Protein AF-0000000085144702 (afdb_homodimer)

Radius of gyration: 22.89 Å; Cα contacts (8 Å, |Δi|>4): 144; chains: 2; bounding box: 52×85×44 Å

Solvent-accessible surface area (backbone atoms only — not comparable to full-atom values): 11901 Å² total; per-residue (Å²): 133,78,75,70,73,76,58,76,83,62,77,83,61,51,66,96,42,72,69,40,47,51,49,20,51,51,24,46,50,51,32,50,52,44,32,55,75,69,72,48,73,52,77,82,41,73,90,42,43,63,60,41,56,70,75,33,40,67,38,48,50,44,30,59,64,37,30,41,69,70,55,52,55,47,52,50,52,48,49,36,54,50,48,51,51,52,52,51,53,50,52,53,50,50,54,49,50,53,51,52,51,60,70,72,104,132,78,76,71,74,76,59,77,83,62,78,82,59,52,66,94,42,71,69,41,46,52,48,21,54,50,24,47,52,52,31,50,51,44,33,54,75,70,72,49,73,51,79,84,40,71,88,43,45,63,60,40,55,71,73,33,42,68,37,48,49,44,29,59,64,36,31,39,67,73,54,52,54,47,52,50,51,49,49,34,52,50,49,52,50,52,54,51,52,51,52,52,52,53,54,50,50,52,53,53,51,60,70,73,103

Secondary structure (DSSP, 8-state):
------------PPP-SHHHHHHHHHHHHHHHHHHHHTT-S-TT-GGGHHHHHHHSHHHHHHHHHHS-HHHHHHHHHHHHHHHHHHHHHHHHHHHHHHHHHHHH-/------------PPP-SHHHHHHHHHHHHHHHHHHHHTT-S-TT-GGGHHHHHHHSHHHHHHHHHHS-HHHHHHHHHHHHHHHHHHHHHHHHHHHHHHHHHHHH-

Organism: Naumovozyma dairenensis (strain ATCC 10597 / BCRC 20456 / CBS 421 / NBRC 0211 / NRRL Y-12639) (NCBI:txid1071378)

Structure (mmCIF, N/CA/C/O backbone):
data_AF-0000000085144702-model_v1
#
loop_
_entity.id
_entity.type
_entity.pdbx_description
1 polymer 'Cytochrome c oxidase assembly factor 6'
#
loop_
_atom_site.group_PDB
_atom_site.id
_atom_site.type_symbol
_atom_site.label_atom_id
_atom_site.label_alt_id
_atom_site.label_comp_id
_atom_site.label_asym_id
_atom_site.label_entity_id
_atom_site.label_seq_id
_atom_site.pdbx_PDB_ins_code
_atom_site.Cartn_x
_atom_site.Cartn_y
_atom_site.Cartn_z
_atom_site.occupancy
_atom_site.B_iso_or_equiv
_atom_site.auth_seq_id
_atom_site.auth_comp_id
_atom_site.auth_asym_id
_atom_site.auth_atom_id
_atom_site.pdbx_PDB_model_num
ATOM 1 N N . MET A 1 1 ? -29.844 -39.594 -7.586 1 35.75 1 MET A N 1
ATOM 2 C CA . MET A 1 1 ? -29.547 -38.375 -8.336 1 35.75 1 MET A CA 1
ATOM 3 C C . MET A 1 1 ? -28.703 -37.406 -7.516 1 35.75 1 MET A C 1
ATOM 5 O O . MET A 1 1 ? -29.203 -36.75 -6.609 1 35.75 1 MET A O 1
ATOM 9 N N . THR A 1 2 ? -27.547 -37.781 -7.102 1 40.19 2 THR A N 1
ATOM 10 C CA . THR A 1 2 ? -26.562 -37.156 -6.23 1 40.19 2 THR A CA 1
ATOM 11 C C . THR A 1 2 ? -26.172 -35.781 -6.77 1 40.19 2 THR A C 1
ATOM 13 O O . THR A 1 2 ? -25.625 -35.656 -7.871 1 40.19 2 THR A O 1
ATOM 16 N N . TRP A 1 3 ? -27.141 -34.781 -6.586 1 39.41 3 TRP A N 1
ATOM 17 C CA . TRP A 1 3 ? -26.844 -33.375 -6.875 1 39.41 3 TRP A CA 1
ATOM 18 C C . TRP A 1 3 ? -25.375 -33.062 -6.625 1 39.41 3 TRP A C 1
ATOM 20 O O . TRP A 1 3 ? -24.922 -33.062 -5.48 1 39.41 3 TRP A O 1
ATOM 30 N N . ASN A 1 4 ? -24.516 -33.562 -7.414 1 38.91 4 ASN A N 1
ATOM 31 C CA . ASN A 1 4 ? -23.109 -33.188 -7.398 1 38.91 4 ASN A CA 1
ATOM 32 C C . ASN A 1 4 ? -22.953 -31.688 -7.145 1 38.91 4 ASN A C 1
ATOM 34 O O . ASN A 1 4 ? -23.531 -30.859 -7.859 1 38.91 4 ASN A O 1
ATOM 38 N N . ILE A 1 5 ? -23.078 -31.172 -5.949 1 37.94 5 ILE A N 1
ATOM 39 C CA . ILE A 1 5 ? -22.688 -29.875 -5.441 1 37.94 5 ILE A CA 1
ATOM 40 C C . ILE A 1 5 ? -21.531 -29.328 -6.27 1 37.94 5 ILE A C 1
ATOM 42 O O . ILE A 1 5 ? -20.438 -29.906 -6.289 1 37.94 5 ILE A O 1
ATOM 46 N N . ILE A 1 6 ? -21.75 -28.859 -7.434 1 39.31 6 ILE A N 1
ATOM 47 C CA . ILE A 1 6 ? -20.828 -28.078 -8.266 1 39.31 6 ILE A CA 1
ATOM 48 C C . ILE A 1 6 ? -19.938 -27.219 -7.375 1 39.31 6 ILE A C 1
ATOM 50 O O . ILE A 1 6 ? -20.406 -26.297 -6.715 1 39.31 6 ILE A O 1
ATOM 54 N N . GLY A 1 7 ? -19.281 -27.781 -6.562 1 33.84 7 GLY A N 1
ATOM 55 C CA . GLY A 1 7 ? -18.297 -27.094 -5.75 1 33.84 7 GLY A CA 1
ATOM 56 C C . GLY A 1 7 ? -17.609 -25.953 -6.484 1 33.84 7 GLY A C 1
ATOM 57 O O . GLY A 1 7 ? -17.484 -25.984 -7.711 1 33.84 7 GLY A O 1
ATOM 58 N N . LYS A 1 8 ? -17.859 -24.828 -6.062 1 42.09 8 LYS A N 1
ATOM 59 C CA . LYS A 1 8 ? -17.094 -23.688 -6.535 1 42.09 8 LYS A CA 1
ATOM 60 C C . LYS A 1 8 ? -15.719 -24.125 -7.047 1 42.09 8 LYS A C 1
ATOM 62 O O . LYS A 1 8 ? -14.945 -24.75 -6.316 1 42.09 8 LYS A O 1
ATOM 67 N N . LYS A 1 9 ? -15.609 -24.594 -8.312 1 41.91 9 LYS A N 1
ATOM 68 C CA . LYS A 1 9 ? -14.336 -24.922 -8.945 1 41.91 9 LYS A CA 1
ATOM 69 C C . LYS A 1 9 ? -13.242 -23.938 -8.5 1 41.91 9 LYS A C 1
ATOM 71 O O . LYS A 1 9 ? -13.234 -22.781 -8.922 1 41.91 9 LYS A O 1
ATOM 76 N N . GLU A 1 10 ? -12.875 -23.875 -7.238 1 54.03 10 GLU A N 1
ATOM 77 C CA . GLU A 1 10 ? -11.852 -23.047 -6.598 1 54.03 10 GLU A CA 1
ATOM 78 C C . GLU A 1 10 ? -10.5 -23.219 -7.281 1 54.03 10 GLU A C 1
ATOM 80 O O . GLU A 1 10 ? -10.07 -24.344 -7.551 1 54.03 10 GLU A O 1
ATOM 85 N N . LYS A 1 11 ? -10.18 -22.25 -8.188 1 67.69 11 LYS A N 1
ATOM 86 C CA . LYS A 1 11 ? -8.852 -22.344 -8.789 1 67.69 11 LYS A CA 1
ATOM 87 C C . LYS A 1 11 ? -7.855 -22.953 -7.816 1 67.69 11 LYS A C 1
ATOM 89 O O . LYS A 1 11 ? -7.863 -22.656 -6.625 1 67.69 11 LYS A O 1
ATOM 94 N N . LYS A 1 12 ? -7.414 -24.125 -8.32 1 81.94 12 LYS A N 1
ATOM 95 C CA . LYS A 1 12 ? -6.375 -24.719 -7.48 1 81.94 12 LYS A CA 1
ATOM 96 C C . LYS A 1 12 ? -5.23 -23.734 -7.258 1 81.94 12 LYS A C 1
ATOM 98 O O . LYS A 1 12 ? -4.59 -23.297 -8.219 1 81.94 12 LYS A O 1
ATOM 103 N N . GLU A 1 13 ? -5.02 -23.266 -6.105 1 86.38 13 GLU A N 1
ATOM 104 C CA . GLU A 1 13 ? -3.955 -22.328 -5.762 1 86.38 13 GLU A CA 1
ATOM 105 C C . GLU A 1 13 ? -2.611 -23.047 -5.637 1 86.38 13 GLU A C 1
ATOM 107 O O . GLU A 1 13 ? -2.555 -24.203 -5.227 1 86.38 13 GLU A O 1
ATOM 112 N N . PRO A 1 14 ? -1.546 -22.328 -6.16 1 90.56 14 PRO A N 1
ATOM 113 C CA . PRO A 1 14 ? -0.228 -22.953 -5.988 1 90.56 14 PRO A CA 1
ATOM 114 C C . PRO A 1 14 ? 0.088 -23.266 -4.523 1 90.56 14 PRO A C 1
ATOM 116 O O . PRO A 1 14 ? -0.424 -22.594 -3.623 1 90.56 14 PRO A O 1
ATOM 119 N N . PRO A 1 15 ? 0.855 -24.375 -4.418 1 86.62 15 PRO A N 1
ATOM 120 C CA . PRO A 1 15 ? 1.243 -24.688 -3.043 1 86.62 15 PRO A CA 1
ATOM 121 C C . PRO A 1 15 ? 2.129 -23.609 -2.416 1 86.62 15 PRO A C 1
ATOM 123 O O . PRO A 1 15 ? 2.744 -22.812 -3.133 1 86.62 15 PRO A O 1
ATOM 126 N N . ASN A 1 16 ? 2.203 -23.562 -1.062 1 89.12 16 ASN A N 1
ATOM 127 C CA . ASN A 1 16 ? 3.049 -22.609 -0.356 1 89.12 16 ASN A CA 1
ATOM 128 C C . ASN A 1 16 ? 4.414 -23.203 -0.028 1 89.12 16 ASN A C 1
ATOM 130 O O . ASN A 1 16 ? 4.742 -23.406 1.143 1 89.12 16 ASN A O 1
ATOM 134 N N . THR A 1 17 ? 5.156 -23.547 -1.003 1 90.81 17 THR A N 1
ATOM 135 C CA . THR A 1 17 ? 6.527 -24.016 -0.863 1 90.81 17 THR A CA 1
ATOM 136 C C . THR A 1 17 ? 7.52 -22.953 -1.316 1 90.81 17 THR A C 1
ATOM 138 O O . THR A 1 17 ? 7.16 -22.031 -2.057 1 90.81 17 THR A O 1
ATOM 141 N N . ARG A 1 18 ? 8.727 -23.156 -0.858 1 91.5 18 ARG A N 1
ATOM 142 C CA . ARG A 1 18 ? 9.773 -22.219 -1.248 1 91.5 18 ARG A CA 1
ATOM 143 C C . ARG A 1 18 ? 9.875 -22.109 -2.766 1 91.5 18 ARG A C 1
ATOM 145 O O . ARG A 1 18 ? 9.969 -21 -3.309 1 91.5 18 ARG A O 1
ATOM 152 N N . ASN A 1 19 ? 9.945 -23.25 -3.418 1 95.88 19 ASN A N 1
ATOM 153 C CA . ASN A 1 19 ? 10.039 -23.25 -4.875 1 95.88 19 ASN A CA 1
ATOM 154 C C . ASN A 1 19 ? 8.844 -22.562 -5.52 1 95.88 19 ASN A C 1
ATOM 156 O O . ASN A 1 19 ? 9.008 -21.797 -6.48 1 95.88 19 ASN A O 1
ATOM 160 N N . ALA A 1 20 ? 7.668 -22.797 -5.055 1 95.06 20 ALA A N 1
ATOM 161 C CA . ALA A 1 20 ? 6.465 -22.172 -5.586 1 95.06 20 ALA A CA 1
ATOM 162 C C . ALA A 1 20 ? 6.523 -20.656 -5.41 1 95.06 20 ALA A C 1
ATOM 164 O O . ALA A 1 20 ? 6.109 -19.906 -6.297 1 95.06 20 ALA A O 1
ATOM 165 N N . ARG A 1 21 ? 7.055 -20.25 -4.305 1 94.38 21 ARG A N 1
ATOM 166 C CA . ARG A 1 21 ? 7.164 -18.812 -4.059 1 94.38 21 ARG A CA 1
ATOM 167 C C . ARG A 1 21 ? 8.156 -18.156 -5.016 1 94.38 21 ARG A C 1
ATOM 169 O O . ARG A 1 21 ? 7.914 -17.062 -5.523 1 94.38 21 ARG A O 1
ATOM 176 N N . ARG A 1 22 ? 9.25 -18.828 -5.168 1 97.88 22 ARG A N 1
ATOM 177 C CA . ARG A 1 22 ? 10.234 -18.328 -6.121 1 97.88 22 ARG A CA 1
ATOM 178 C C . ARG A 1 22 ? 9.617 -18.156 -7.504 1 97.88 22 ARG A C 1
ATOM 180 O O . ARG A 1 22 ? 9.828 -17.125 -8.164 1 97.88 22 ARG A O 1
ATOM 187 N N . LEU A 1 23 ? 8.875 -19.141 -7.938 1 98.12 23 LEU A N 1
ATOM 188 C CA . LEU A 1 23 ? 8.203 -19.078 -9.227 1 98.12 23 LEU A CA 1
ATOM 189 C C . LEU A 1 23 ? 7.223 -17.906 -9.266 1 98.12 23 LEU A C 1
ATOM 191 O O . LEU A 1 23 ? 7.121 -17.203 -10.281 1 98.12 23 LEU A O 1
ATOM 195 N N . CYS A 1 24 ? 6.582 -17.719 -8.273 1 98.31 24 CYS A N 1
ATOM 196 C CA . CYS A 1 24 ? 5.645 -16.609 -8.172 1 98.31 24 CYS A CA 1
ATOM 197 C C . CYS A 1 24 ? 6.371 -15.273 -8.25 1 98.31 24 CYS A C 1
ATOM 199 O O . CYS A 1 24 ? 5.953 -14.375 -8.977 1 98.31 24 CYS A O 1
ATOM 201 N N . TRP A 1 25 ? 7.418 -15.148 -7.512 1 98.31 25 TRP A N 1
ATOM 202 C CA . TRP A 1 25 ? 8.18 -13.898 -7.531 1 98.31 25 TRP A CA 1
ATOM 203 C C . TRP A 1 25 ? 8.703 -13.602 -8.93 1 98.31 25 TRP A C 1
ATOM 205 O O . TRP A 1 25 ? 8.633 -12.469 -9.398 1 98.31 25 TRP A O 1
ATOM 215 N N . ASP A 1 26 ? 9.164 -14.672 -9.5 1 98.81 26 ASP A N 1
ATOM 216 C CA . ASP A 1 26 ? 9.664 -14.516 -10.867 1 98.81 26 ASP A CA 1
ATOM 217 C C . ASP A 1 26 ? 8.555 -14.07 -11.812 1 98.81 26 ASP A C 1
ATOM 219 O O . ASP A 1 26 ? 8.758 -13.195 -12.656 1 98.81 26 ASP A O 1
ATOM 223 N N . SER A 1 27 ? 7.457 -14.664 -11.672 1 98.88 27 SER A N 1
ATOM 224 C CA . SER A 1 27 ? 6.316 -14.312 -12.516 1 98.88 27 SER A CA 1
ATOM 225 C C . SER A 1 27 ? 5.875 -12.875 -12.281 1 98.88 27 SER A C 1
ATOM 227 O O . SER A 1 27 ? 5.535 -12.164 -13.227 1 98.88 27 SER A O 1
ATOM 229 N N . ARG A 1 28 ? 5.84 -12.469 -11.062 1 98.81 28 ARG A N 1
ATOM 230 C CA . ARG A 1 28 ? 5.52 -11.086 -10.719 1 98.81 28 ARG A CA 1
ATOM 231 C C . ARG A 1 28 ? 6.473 -10.117 -11.414 1 98.81 28 ARG A C 1
ATOM 233 O O . ARG A 1 28 ? 6.039 -9.156 -12.047 1 98.81 28 ARG A O 1
ATOM 240 N N . ASP A 1 29 ? 7.754 -10.453 -11.258 1 98.81 29 ASP A N 1
ATOM 241 C CA . ASP A 1 29 ? 8.781 -9.562 -11.797 1 98.81 29 ASP A CA 1
ATOM 242 C C . ASP A 1 29 ? 8.664 -9.445 -13.312 1 98.81 29 ASP A C 1
ATOM 244 O O . ASP A 1 29 ? 8.828 -8.352 -13.867 1 98.81 29 ASP A O 1
ATOM 248 N N . GLU A 1 30 ? 8.398 -10.555 -13.922 1 98.88 30 GLU A N 1
ATOM 249 C CA . GLU A 1 30 ? 8.227 -10.531 -15.367 1 98.88 30 GLU A CA 1
ATOM 250 C C . GLU A 1 30 ? 6.992 -9.727 -15.766 1 98.88 30 GLU A C 1
ATOM 252 O O . GLU A 1 30 ? 7.027 -8.961 -16.734 1 98.88 30 GLU A O 1
ATOM 257 N N . TYR A 1 31 ? 5.922 -9.875 -15.094 1 98.94 31 TYR A N 1
ATOM 258 C CA . TYR A 1 31 ? 4.703 -9.109 -15.336 1 98.94 31 TYR A CA 1
ATOM 259 C C . TYR A 1 31 ? 4.945 -7.617 -15.125 1 98.94 31 TYR A C 1
ATOM 261 O O . TYR A 1 31 ? 4.547 -6.797 -15.953 1 98.94 31 TYR A O 1
ATOM 269 N N . PHE A 1 32 ? 5.625 -7.281 -14.078 1 98.88 32 PHE A N 1
ATOM 270 C CA . PHE A 1 32 ? 5.914 -5.883 -13.773 1 98.88 32 PHE A CA 1
ATOM 271 C C . PHE A 1 32 ? 6.832 -5.281 -14.836 1 98.88 32 PHE A C 1
ATOM 273 O O . PHE A 1 32 ? 6.66 -4.125 -15.227 1 98.88 32 PHE A O 1
ATOM 280 N N . LYS A 1 33 ? 7.812 -6.02 -15.273 1 98.88 33 LYS A N 1
ATOM 281 C CA . LYS A 1 33 ? 8.672 -5.566 -16.359 1 98.88 33 LYS A CA 1
ATOM 282 C C . LYS A 1 33 ? 7.855 -5.254 -17.625 1 98.88 33 LYS A C 1
ATOM 284 O O . LYS A 1 33 ? 8.109 -4.262 -18.297 1 98.88 33 LYS A O 1
ATOM 289 N N . CYS A 1 34 ? 6.902 -6.133 -1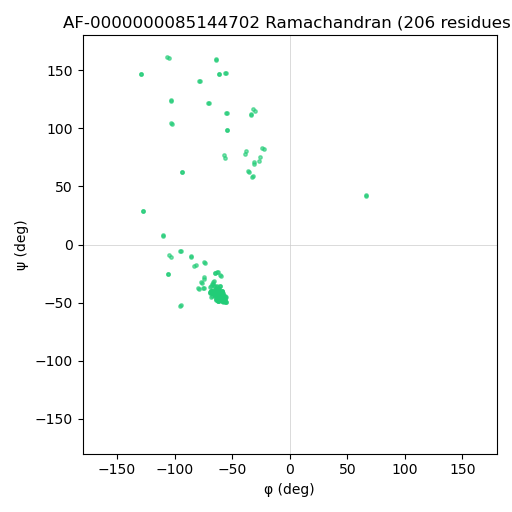7.891 1 98.94 34 CYS A N 1
ATOM 290 C CA . CYS A 1 34 ? 6.039 -5.91 -19.047 1 98.94 34 CYS A CA 1
ATOM 291 C C . CYS A 1 34 ? 5.234 -4.625 -18.891 1 98.94 34 CYS A C 1
ATOM 293 O O . CYS A 1 34 ? 5.152 -3.82 -19.812 1 98.94 34 CYS A O 1
ATOM 295 N N . LEU A 1 35 ? 4.656 -4.422 -17.734 1 98.88 35 LEU A N 1
ATOM 296 C CA . LEU A 1 35 ? 3.896 -3.207 -17.453 1 98.88 35 LEU A CA 1
ATOM 297 C C . LEU A 1 35 ? 4.754 -1.967 -17.688 1 98.88 35 LEU A C 1
ATOM 299 O O . LEU A 1 35 ? 4.289 -0.984 -18.266 1 98.88 35 LEU A O 1
ATOM 303 N N . ASP A 1 36 ? 5.992 -2.076 -17.172 1 98.56 36 ASP A N 1
ATOM 304 C CA . ASP A 1 36 ? 6.91 -0.959 -17.359 1 98.56 36 ASP A CA 1
ATOM 305 C C . ASP A 1 36 ? 7.133 -0.672 -18.844 1 98.56 36 ASP A C 1
ATOM 307 O O . ASP A 1 36 ? 7.18 0.488 -19.266 1 98.56 36 ASP A O 1
ATOM 311 N N . SER A 1 37 ? 7.258 -1.665 -19.578 1 98.5 37 SER A N 1
ATOM 312 C CA . SER A 1 37 ? 7.555 -1.517 -21 1 98.5 37 SER A CA 1
ATOM 313 C C . SER A 1 37 ? 6.414 -0.823 -21.734 1 98.5 37 SER A C 1
ATOM 315 O O . SER A 1 37 ? 6.621 -0.231 -22.797 1 98.5 37 SER A O 1
ATOM 317 N N . ILE A 1 38 ? 5.266 -0.903 -21.234 1 98.44 38 ILE A N 1
ATOM 318 C CA . ILE A 1 38 ? 4.125 -0.29 -21.906 1 98.44 38 ILE A CA 1
ATOM 319 C C . ILE A 1 38 ? 3.646 0.921 -21.109 1 98.44 38 ILE A C 1
ATOM 321 O O . ILE A 1 38 ? 2.545 1.428 -21.328 1 98.44 38 ILE A O 1
ATOM 325 N N . ASN A 1 39 ? 4.293 1.336 -20.125 1 98 39 ASN A N 1
ATOM 326 C CA . ASN A 1 39 ? 4.086 2.545 -19.328 1 98 39 ASN A CA 1
ATOM 327 C C . ASN A 1 39 ? 2.77 2.49 -18.562 1 98 39 ASN A C 1
ATOM 329 O O . ASN A 1 39 ? 2.01 3.461 -18.547 1 98 39 ASN A O 1
ATOM 333 N N . VAL A 1 40 ? 2.516 1.353 -18.016 1 98.44 40 VAL A N 1
ATOM 334 C CA . VAL A 1 40 ? 1.363 1.194 -17.125 1 98.44 40 VAL A CA 1
ATOM 335 C C . VAL A 1 40 ? 1.826 1.164 -15.672 1 98.44 40 VAL A C 1
ATOM 337 O O . VAL A 1 40 ? 2.643 0.321 -15.297 1 98.44 40 VAL A O 1
ATOM 340 N N . ILE A 1 41 ? 1.32 2.021 -14.906 1 96.69 41 ILE A N 1
ATOM 341 C CA . ILE A 1 41 ? 1.709 2.111 -13.5 1 96.69 41 ILE A CA 1
ATOM 342 C C . ILE A 1 41 ? 0.741 1.298 -12.641 1 96.69 41 ILE A C 1
ATOM 344 O O . ILE A 1 41 ? 1.162 0.426 -11.883 1 96.69 41 ILE A O 1
ATOM 348 N N . ASN A 1 42 ? -0.568 1.58 -12.828 1 97.25 42 ASN A N 1
ATOM 349 C CA . ASN A 1 42 ? -1.612 0.913 -12.055 1 97.25 42 ASN A CA 1
ATOM 350 C C . ASN A 1 42 ? -2.307 -0.172 -12.875 1 97.25 42 ASN A C 1
ATOM 352 O O . ASN A 1 42 ? -3.16 0.127 -13.711 1 97.25 42 ASN A O 1
ATOM 356 N N . PRO A 1 43 ? -2.027 -1.369 -12.633 1 97.94 43 PRO A N 1
ATOM 357 C CA . PRO A 1 43 ? -2.637 -2.449 -13.414 1 97.94 43 PRO A CA 1
ATOM 358 C C . PRO A 1 43 ? -4.102 -2.689 -13.047 1 97.94 43 PRO A C 1
ATOM 360 O O . PRO A 1 43 ? -4.812 -3.402 -13.758 1 97.94 43 PRO A O 1
ATOM 363 N N . LEU A 1 44 ? -4.555 -2.18 -11.945 1 96.69 44 LEU A N 1
ATOM 364 C CA . LEU A 1 44 ? -5.926 -2.404 -11.5 1 96.69 44 LEU A CA 1
ATOM 365 C C . LEU A 1 44 ? -6.875 -1.386 -12.117 1 96.69 44 LEU A C 1
ATOM 367 O O . LEU A 1 44 ? -8.094 -1.522 -12.016 1 96.69 44 LEU A O 1
ATOM 371 N N . ASP A 1 45 ? -6.332 -0.396 -12.727 1 96.75 45 ASP A N 1
ATOM 372 C CA . ASP A 1 45 ? -7.145 0.602 -13.414 1 96.75 45 ASP A CA 1
ATOM 373 C C . ASP A 1 45 ? -7.793 0.014 -14.664 1 96.75 45 ASP A C 1
ATOM 375 O O . ASP A 1 45 ? -7.098 -0.425 -15.586 1 96.75 45 ASP A O 1
ATOM 379 N N . PRO A 1 46 ? -9.062 0.041 -14.75 1 96.94 46 PRO A N 1
ATOM 380 C CA . PRO A 1 46 ? -9.75 -0.559 -15.898 1 96.94 46 PRO A CA 1
ATOM 381 C C . PRO A 1 46 ? -9.344 0.077 -17.219 1 96.94 46 PRO A C 1
ATOM 383 O O . PRO A 1 46 ? -9.414 -0.572 -18.266 1 96.94 46 PRO A O 1
ATOM 386 N N . LYS A 1 47 ? -8.93 1.297 -17.234 1 97.56 47 LYS A N 1
ATOM 387 C CA . LYS A 1 47 ? -8.523 1.982 -18.453 1 97.56 47 LYS A CA 1
ATOM 388 C C . LYS A 1 47 ? -7.32 1.298 -19.094 1 97.56 47 LYS A C 1
ATOM 390 O O . LYS A 1 47 ? -7.082 1.448 -20.297 1 97.56 47 LYS A O 1
ATOM 395 N N . ASN A 1 48 ? -6.598 0.589 -18.234 1 98 48 ASN A N 1
ATOM 396 C CA . ASN A 1 48 ? -5.371 -0.041 -18.719 1 98 48 ASN A CA 1
ATOM 397 C C . ASN A 1 48 ? -5.613 -1.487 -19.125 1 98 48 ASN A C 1
ATOM 399 O O . ASN A 1 48 ? -4.715 -2.145 -19.656 1 98 48 ASN A O 1
ATOM 403 N N . SER A 1 49 ? -6.793 -2.055 -18.922 1 97.38 49 SER A N 1
ATOM 404 C CA . SER A 1 49 ? -7.086 -3.475 -19.094 1 97.38 49 SER A CA 1
ATOM 405 C C . SER A 1 49 ? -6.785 -3.941 -20.516 1 97.38 49 SER A C 1
ATOM 407 O O . SER A 1 49 ? -6.129 -4.965 -20.703 1 97.38 49 SER A O 1
ATOM 409 N N . LYS A 1 50 ? -7.293 -3.201 -21.484 1 97.56 50 LYS A N 1
ATOM 410 C CA . LYS A 1 50 ? -7.113 -3.596 -22.875 1 97.56 50 LYS A CA 1
ATOM 411 C C . LYS A 1 50 ? -5.637 -3.619 -23.25 1 97.56 50 LYS A C 1
ATOM 413 O O . LYS A 1 50 ? -5.168 -4.566 -23.891 1 97.56 50 LYS A O 1
ATOM 418 N N . LYS A 1 51 ? -4.973 -2.572 -22.906 1 98.12 51 LYS A N 1
ATOM 419 C CA . LYS A 1 51 ? -3.545 -2.479 -23.219 1 98.12 51 LYS A CA 1
ATOM 420 C C . LYS A 1 51 ? -2.775 -3.635 -22.578 1 98.12 51 LYS A C 1
ATOM 422 O O . LYS A 1 51 ? -1.901 -4.227 -23.219 1 98.12 51 LYS A O 1
ATOM 427 N N . ILE A 1 52 ? -3.094 -4.035 -21.359 1 98.56 52 ILE A N 1
ATOM 428 C CA . ILE A 1 52 ? -2.443 -5.121 -20.625 1 98.56 52 ILE A CA 1
ATOM 429 C C . ILE A 1 52 ? -2.764 -6.457 -21.297 1 98.56 52 ILE A C 1
ATOM 431 O O . ILE A 1 52 ? -1.875 -7.285 -21.5 1 98.56 52 ILE A O 1
ATOM 435 N N . GLN A 1 53 ? -3.943 -6.605 -21.688 1 97.94 53 GLN A N 1
ATOM 436 C CA . GLN A 1 53 ? -4.367 -7.848 -22.312 1 97.94 53 GLN A CA 1
ATOM 437 C C . GLN A 1 53 ? -3.688 -8.039 -23.672 1 97.94 53 GLN A C 1
ATOM 439 O O . GLN A 1 53 ? -3.375 -9.164 -24.062 1 97.94 53 GLN A O 1
ATOM 444 N N . THR A 1 54 ? -3.477 -6.957 -24.312 1 98.19 54 THR A N 1
ATOM 445 C CA . THR A 1 54 ? -2.875 -7.02 -25.625 1 98.19 54 THR A CA 1
ATOM 446 C C . THR A 1 54 ? -1.365 -7.223 -25.531 1 98.19 54 THR A C 1
ATOM 448 O O . THR A 1 54 ? -0.788 -8.008 -26.281 1 98.19 54 THR A O 1
ATOM 451 N N . SER A 1 55 ? -0.734 -6.602 -24.578 1 98.75 55 SER A N 1
ATOM 452 C CA . SER A 1 55 ? 0.724 -6.539 -24.594 1 98.75 55 SER A CA 1
ATOM 453 C C . SER A 1 55 ? 1.337 -7.465 -23.562 1 98.75 55 SER A C 1
ATOM 455 O O . SER A 1 55 ? 2.496 -7.867 -23.672 1 98.75 55 SER A O 1
ATOM 457 N N . CYS A 1 56 ? 0.591 -7.793 -22.469 1 98.88 56 CYS A N 1
ATOM 458 C CA . CYS A 1 56 ? 1.191 -8.531 -21.359 1 98.88 56 CYS A CA 1
ATOM 459 C C . CYS A 1 56 ? 0.367 -9.766 -21.016 1 98.88 56 CYS A C 1
ATOM 461 O O . CYS A 1 56 ? 0.292 -10.164 -19.859 1 98.88 56 CYS A O 1
ATOM 463 N N . LYS A 1 57 ? -0.301 -10.297 -22 1 98.44 57 LYS A N 1
ATOM 464 C CA . LYS A 1 57 ? -1.193 -11.43 -21.797 1 98.44 57 LYS A CA 1
ATOM 465 C C . LYS A 1 57 ? -0.432 -12.633 -21.234 1 98.44 57 LYS A C 1
ATOM 467 O O . LYS A 1 57 ? -0.867 -13.258 -20.266 1 98.44 57 LYS A O 1
ATOM 472 N N . GLU A 1 58 ? 0.662 -12.938 -21.828 1 98.56 58 GLU A N 1
ATOM 473 C CA . GLU A 1 58 ? 1.431 -14.109 -21.422 1 98.56 58 GLU A CA 1
ATOM 474 C C . GLU A 1 58 ? 1.937 -13.977 -19.984 1 98.56 58 GLU A C 1
ATOM 476 O O . GLU A 1 58 ? 1.808 -14.906 -19.188 1 98.56 58 GLU A O 1
ATOM 481 N N . GLN A 1 59 ? 2.523 -12.773 -19.688 1 98.81 59 GLN A N 1
ATOM 482 C CA . GLN A 1 59 ? 3.029 -12.531 -18.344 1 98.81 59 GLN A CA 1
ATOM 483 C C . GLN A 1 59 ? 1.899 -12.555 -17.312 1 98.81 59 GLN A C 1
ATOM 485 O O . GLN A 1 59 ? 2.08 -13.031 -16.188 1 98.81 59 GLN A O 1
ATOM 490 N N . SER A 1 60 ? 0.757 -12.055 -17.719 1 98.56 60 SER A N 1
ATOM 491 C CA . SER A 1 60 ? -0.412 -12.102 -16.844 1 98.56 60 SER A CA 1
ATOM 492 C C . SER A 1 60 ? -0.828 -13.539 -16.547 1 98.56 60 SER A C 1
ATOM 494 O O . SER A 1 60 ? -1.141 -13.883 -15.406 1 98.56 60 SER A O 1
ATOM 496 N N . ASN A 1 61 ? -0.84 -14.336 -17.578 1 98.31 61 ASN A N 1
ATOM 497 C CA . ASN A 1 61 ? -1.215 -15.734 -17.422 1 98.31 61 ASN A CA 1
ATOM 498 C C . ASN A 1 61 ? -0.256 -16.484 -16.5 1 98.31 61 ASN A C 1
ATOM 500 O O . ASN A 1 61 ? -0.686 -17.281 -15.672 1 98.31 61 ASN A O 1
ATOM 504 N N . GLN A 1 62 ? 1.007 -16.219 -16.672 1 98.44 62 GLN A N 1
ATOM 505 C CA . GLN A 1 62 ? 1.993 -16.859 -15.812 1 98.44 62 GLN A CA 1
ATOM 506 C C . GLN A 1 62 ? 1.818 -16.438 -14.359 1 98.44 62 GLN A C 1
ATOM 508 O O . GLN A 1 62 ? 1.951 -17.25 -13.445 1 98.44 62 GLN A O 1
ATOM 513 N N . PHE A 1 63 ? 1.543 -15.172 -14.164 1 98.62 63 PHE A N 1
ATOM 514 C CA . PHE A 1 63 ? 1.272 -14.648 -12.828 1 98.62 63 PHE A CA 1
ATOM 515 C C . PHE A 1 63 ? 0.097 -15.375 -12.188 1 98.62 63 PHE A C 1
ATOM 517 O O . PHE A 1 63 ? 0.18 -15.812 -11.039 1 98.62 63 PHE A O 1
ATOM 524 N N . ASP A 1 64 ? -0.887 -15.531 -12.953 1 97.62 64 ASP A N 1
ATOM 525 C CA . ASP A 1 64 ? -2.105 -16.188 -12.492 1 97.62 64 ASP A CA 1
ATOM 526 C C . ASP A 1 64 ? -1.848 -17.656 -12.164 1 97.62 64 ASP A C 1
ATOM 528 O O . ASP A 1 64 ? -2.426 -18.188 -11.219 1 97.62 64 ASP A O 1
ATOM 532 N N . GLN A 1 65 ? -1.012 -18.297 -12.898 1 97.19 65 GLN A N 1
ATOM 533 C CA . GLN A 1 65 ? -0.727 -19.703 -12.727 1 97.19 65 GLN A CA 1
ATOM 534 C C . GLN A 1 65 ? 0.179 -19.953 -11.523 1 97.19 65 GLN A C 1
ATOM 536 O O . GLN A 1 65 ? 0.037 -20.953 -10.828 1 97.19 65 GLN A O 1
ATOM 541 N N . ASN A 1 66 ? 1.04 -19 -11.289 1 98.06 66 ASN A N 1
ATOM 542 C CA . ASN A 1 66 ? 2.135 -19.281 -10.367 1 98.06 66 ASN A CA 1
ATOM 543 C C . ASN A 1 66 ? 1.908 -18.656 -9 1 98.06 66 ASN A C 1
ATOM 545 O O . ASN A 1 66 ? 2.668 -18.891 -8.062 1 98.06 66 ASN A O 1
ATOM 549 N N . CYS A 1 67 ? 0.932 -17.812 -8.93 1 97.88 67 CYS A N 1
ATOM 550 C CA . CYS A 1 67 ? 0.737 -17.125 -7.668 1 97.88 67 CYS A CA 1
ATOM 551 C C . CYS A 1 67 ? -0.708 -17.234 -7.195 1 97.88 67 CYS A C 1
ATOM 553 O O . CYS A 1 67 ? -1.629 -17.297 -8.016 1 97.88 67 CYS A O 1
ATOM 555 N N . ALA A 1 68 ? -0.897 -17.297 -5.855 1 95.5 68 ALA A N 1
ATOM 556 C CA . ALA A 1 68 ? -2.24 -17.25 -5.281 1 95.5 68 ALA A CA 1
ATOM 557 C C . ALA A 1 68 ? -2.938 -15.938 -5.629 1 95.5 68 ALA A C 1
ATOM 559 O O . ALA A 1 68 ? -2.311 -14.875 -5.637 1 95.5 68 ALA A O 1
ATOM 560 N N . THR A 1 69 ? -4.234 -16.031 -5.797 1 96.06 69 THR A N 1
ATOM 561 C CA . THR A 1 69 ? -5.023 -14.898 -6.246 1 96.06 69 THR A CA 1
ATOM 562 C C . THR A 1 69 ? -4.91 -13.734 -5.262 1 96.06 69 THR A C 1
ATOM 564 O O . THR A 1 69 ? -4.82 -12.578 -5.668 1 96.06 69 THR A O 1
ATOM 567 N N . SER A 1 70 ? -4.961 -14.008 -4.008 1 95.25 70 SER A N 1
ATOM 568 C CA . SER A 1 70 ? -4.875 -12.969 -2.99 1 95.25 70 SER A CA 1
ATOM 569 C C . SER A 1 70 ? -3.551 -12.219 -3.076 1 95.25 70 SER A C 1
ATOM 571 O O . SER A 1 70 ? -3.506 -11 -2.889 1 95.25 70 SER A O 1
ATOM 573 N N . TRP A 1 71 ? -2.51 -13.008 -3.416 1 96.69 71 TRP A N 1
ATOM 574 C CA . TRP A 1 71 ? -1.193 -12.391 -3.5 1 96.69 71 TRP A CA 1
ATOM 575 C C . TRP A 1 71 ? -1.068 -11.547 -4.762 1 96.69 71 TRP A C 1
ATOM 577 O O . TRP A 1 71 ? -0.419 -10.492 -4.754 1 96.69 71 TRP A O 1
ATOM 587 N N . ILE A 1 72 ? -1.602 -11.945 -5.809 1 98.12 72 ILE A N 1
ATOM 588 C CA . ILE A 1 72 ? -1.604 -11.164 -7.039 1 98.12 72 ILE A CA 1
ATOM 589 C C . ILE A 1 72 ? -2.279 -9.82 -6.793 1 98.12 72 ILE A C 1
ATOM 591 O O . ILE A 1 72 ? -1.754 -8.773 -7.184 1 98.12 72 ILE A O 1
ATOM 595 N N . LYS A 1 73 ? -3.422 -9.859 -6.188 1 96.88 73 LYS A N 1
ATOM 596 C CA . LYS A 1 73 ? -4.137 -8.625 -5.859 1 96.88 73 LYS A CA 1
ATOM 597 C C . LYS A 1 73 ? -3.285 -7.711 -4.992 1 96.88 73 LYS A C 1
ATOM 599 O O . LYS A 1 73 ? -3.195 -6.508 -5.254 1 96.88 73 LYS A O 1
ATOM 604 N N . TYR A 1 74 ? -2.65 -8.242 -4.012 1 97.5 74 TYR A N 1
ATOM 605 C CA . TYR A 1 74 ? -1.775 -7.492 -3.117 1 97.5 74 TYR A CA 1
ATOM 606 C C . TYR A 1 74 ? -0.61 -6.879 -3.887 1 97.5 74 TYR A C 1
ATOM 608 O O . TYR A 1 74 ? -0.296 -5.699 -3.713 1 97.5 74 TYR A O 1
ATOM 616 N N . PHE A 1 75 ? 0.065 -7.711 -4.73 1 98.5 75 PHE A N 1
ATOM 617 C CA . PHE A 1 75 ? 1.237 -7.223 -5.449 1 98.5 75 PHE A CA 1
ATOM 618 C C . PHE A 1 75 ? 0.872 -6.047 -6.348 1 98.5 75 PHE A C 1
ATOM 620 O O . PHE A 1 75 ? 1.619 -5.07 -6.434 1 98.5 75 PHE A O 1
ATOM 627 N N . LYS A 1 76 ? -0.227 -6.191 -6.977 1 98.25 76 LYS A N 1
ATOM 628 C CA . LYS A 1 76 ? -0.662 -5.117 -7.867 1 98.25 76 LYS A CA 1
ATOM 629 C C . LYS A 1 76 ? -0.96 -3.842 -7.082 1 98.25 76 LYS A C 1
ATOM 631 O O . LYS A 1 76 ? -0.575 -2.748 -7.5 1 98.25 76 LYS A O 1
ATOM 636 N N . GLU A 1 77 ? -1.631 -3.965 -5.984 1 97.5 77 GLU A N 1
ATOM 637 C CA . GLU A 1 77 ? -1.909 -2.816 -5.129 1 97.5 77 GLU A CA 1
ATOM 638 C C . GLU A 1 77 ? -0.619 -2.205 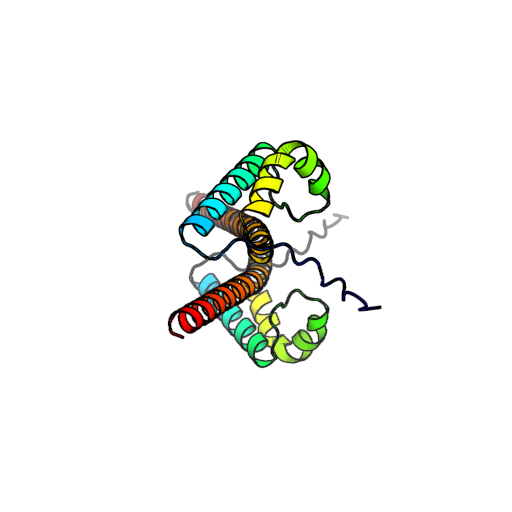-4.586 1 97.5 77 GLU A C 1
ATOM 640 O O . GLU A 1 77 ? -0.438 -0.987 -4.629 1 97.5 77 GLU A O 1
ATOM 645 N N . LYS A 1 78 ? 0.241 -3.027 -4.086 1 97.56 78 LYS A N 1
ATOM 646 C CA . LYS A 1 78 ? 1.509 -2.57 -3.523 1 97.56 78 LYS A CA 1
ATOM 647 C C . LYS A 1 78 ? 2.336 -1.824 -4.566 1 97.56 78 LYS A C 1
ATOM 649 O O . LYS A 1 78 ? 2.996 -0.832 -4.25 1 97.56 78 LYS A O 1
ATOM 654 N N . ARG A 1 79 ? 2.305 -2.342 -5.77 1 97.69 79 ARG A N 1
ATOM 655 C CA . ARG A 1 79 ? 3.035 -1.688 -6.852 1 97.69 79 ARG A CA 1
ATOM 656 C C . ARG A 1 79 ? 2.596 -0.236 -7.008 1 97.69 79 ARG A C 1
ATOM 658 O O . ARG A 1 79 ? 3.432 0.663 -7.117 1 97.69 79 ARG A O 1
ATOM 665 N N . PHE A 1 80 ? 1.321 -0.026 -7.027 1 97.38 80 PHE A N 1
ATOM 666 C CA . PHE A 1 80 ? 0.794 1.321 -7.207 1 97.38 80 PHE A CA 1
ATOM 667 C C . PHE A 1 80 ? 1.08 2.186 -5.988 1 97.38 80 PHE A C 1
ATOM 669 O O . PHE A 1 80 ? 1.466 3.348 -6.117 1 97.38 80 PHE A O 1
ATOM 676 N N . VAL A 1 81 ? 0.945 1.681 -4.828 1 97.5 81 VAL A N 1
ATOM 677 C CA . VAL A 1 81 ? 1.22 2.406 -3.592 1 97.5 81 VAL A CA 1
ATOM 678 C C . VAL A 1 81 ? 2.699 2.779 -3.531 1 97.5 81 VAL A C 1
ATOM 680 O O . VAL A 1 81 ? 3.051 3.883 -3.109 1 97.5 81 VAL A O 1
ATOM 683 N N . ASP A 1 82 ? 3.566 1.853 -3.949 1 97.06 82 ASP A N 1
ATOM 684 C CA . ASP A 1 82 ? 5 2.135 -3.98 1 97.06 82 ASP A CA 1
ATOM 685 C C . ASP A 1 82 ? 5.312 3.273 -4.949 1 97.06 82 ASP A C 1
ATOM 687 O O . ASP A 1 82 ? 6.172 4.113 -4.668 1 97.06 82 ASP A O 1
ATOM 691 N N . TYR A 1 83 ? 4.629 3.23 -6.012 1 97.06 83 TYR A N 1
ATOM 692 C CA . TYR A 1 83 ? 4.816 4.312 -6.973 1 97.06 83 TYR A CA 1
ATOM 693 C C . TYR A 1 83 ? 4.426 5.652 -6.363 1 97.06 83 TYR A C 1
ATOM 695 O O . TYR A 1 83 ? 5.125 6.652 -6.547 1 97.06 83 TYR A O 1
ATOM 703 N N . LYS A 1 84 ? 3.32 5.699 -5.699 1 96.19 84 LYS A N 1
ATOM 704 C CA . LYS A 1 84 ? 2.875 6.922 -5.043 1 96.19 84 LYS A CA 1
ATOM 705 C C . LYS A 1 84 ? 3.908 7.414 -4.031 1 96.19 84 LYS A C 1
ATOM 707 O O . LYS A 1 84 ? 4.207 8.609 -3.971 1 96.19 84 LYS A O 1
ATOM 712 N N . ARG A 1 85 ? 4.395 6.559 -3.301 1 95.88 85 ARG A N 1
ATOM 713 C CA . ARG A 1 85 ? 5.434 6.902 -2.334 1 95.88 85 ARG A CA 1
ATOM 714 C C . ARG A 1 85 ? 6.637 7.539 -3.025 1 95.88 85 ARG A C 1
ATOM 716 O O . ARG A 1 85 ? 7.137 8.578 -2.582 1 95.88 85 ARG A O 1
ATOM 723 N N . GLU A 1 86 ? 7.066 6.91 -4.086 1 96.75 86 GLU A N 1
ATOM 724 C CA . GLU A 1 86 ? 8.234 7.406 -4.809 1 96.75 86 GLU A CA 1
ATOM 725 C C . GLU A 1 86 ? 7.984 8.805 -5.367 1 96.75 86 GLU A C 1
ATOM 727 O O . GLU A 1 86 ? 8.875 9.656 -5.336 1 96.75 86 GLU A O 1
ATOM 732 N N . ARG A 1 87 ? 6.809 8.984 -5.875 1 95.19 87 ARG A N 1
ATOM 733 C CA . ARG A 1 87 ? 6.445 10.297 -6.402 1 95.19 87 ARG A CA 1
ATOM 734 C C . ARG A 1 87 ? 6.449 11.352 -5.301 1 95.19 87 ARG A C 1
ATOM 736 O O . ARG A 1 87 ? 6.934 12.469 -5.508 1 95.19 87 ARG A O 1
ATOM 743 N N . MET A 1 88 ? 5.996 11.016 -4.164 1 94.62 88 MET A N 1
ATOM 744 C CA . MET A 1 88 ? 5.953 11.938 -3.035 1 94.62 88 MET A CA 1
ATOM 745 C C . MET A 1 88 ? 7.359 12.273 -2.547 1 94.62 88 MET A C 1
ATOM 747 O O . MET A 1 88 ? 7.664 13.43 -2.25 1 94.62 88 MET A O 1
ATOM 751 N N . LEU A 1 89 ? 8.148 11.32 -2.533 1 94.69 89 LEU A N 1
ATOM 752 C CA . LEU A 1 89 ? 9.531 11.523 -2.109 1 94.69 89 LEU A CA 1
ATOM 753 C C . LEU A 1 89 ? 10.273 12.43 -3.084 1 94.69 89 LEU A C 1
ATOM 755 O O . LEU A 1 89 ? 11.055 13.289 -2.668 1 94.69 89 LEU A O 1
ATOM 759 N N . LYS A 1 90 ? 10.008 12.234 -4.312 1 94.44 90 LYS A N 1
ATOM 760 C CA . LYS A 1 90 ? 10.617 13.086 -5.324 1 94.44 90 LYS A CA 1
ATOM 761 C C . LYS A 1 90 ? 10.164 14.531 -5.176 1 94.44 90 LYS A C 1
ATOM 763 O O . LYS A 1 90 ? 10.953 15.461 -5.336 1 94.44 90 LYS A O 1
ATOM 768 N N . GLU A 1 91 ? 8.883 14.734 -4.898 1 90.19 91 GLU A N 1
ATOM 769 C CA . GLU A 1 91 ? 8.336 16.078 -4.691 1 90.19 91 GLU A CA 1
ATOM 770 C C . GLU A 1 91 ? 8.984 16.75 -3.488 1 90.19 91 GLU A C 1
ATOM 772 O O . GLU A 1 91 ? 9.281 17.953 -3.529 1 90.19 91 GLU A O 1
ATOM 777 N N . VAL A 1 92 ? 9.227 16.047 -2.441 1 89.94 92 VAL A N 1
ATOM 778 C CA . VAL A 1 92 ? 9.859 16.578 -1.236 1 89.94 92 VAL A CA 1
ATOM 779 C C . VAL A 1 92 ? 11.289 17 -1.553 1 89.94 92 VAL A C 1
ATOM 781 O O . VAL A 1 92 ? 11.734 18.062 -1.112 1 89.94 92 VAL A O 1
ATOM 784 N N . GLU A 1 93 ? 11.938 16.203 -2.293 1 90.75 93 GLU A N 1
ATOM 785 C CA . GLU A 1 93 ? 13.312 16.516 -2.684 1 90.75 93 GLU A CA 1
ATOM 786 C C . GLU A 1 93 ? 13.375 17.781 -3.543 1 90.75 93 GLU A C 1
ATOM 788 O O . GLU A 1 93 ? 14.258 18.625 -3.352 1 90.75 93 GLU A O 1
ATOM 793 N N . GLU A 1 94 ? 12.461 17.891 -4.438 1 90.06 94 GLU A N 1
ATOM 794 C CA . GLU A 1 94 ? 12.398 19.062 -5.301 1 90.06 94 GLU A CA 1
ATOM 795 C C . GLU A 1 94 ? 12.117 20.328 -4.496 1 90.06 94 GLU A C 1
ATOM 797 O O . GLU A 1 94 ? 12.688 21.391 -4.773 1 90.06 94 GLU A O 1
ATOM 802 N N . GLN A 1 95 ? 11.25 20.234 -3.578 1 85 95 GLN A N 1
ATOM 803 C CA . GLN A 1 95 ? 10.93 21.375 -2.719 1 85 95 GLN A CA 1
ATOM 804 C C . GLN A 1 95 ? 12.133 21.781 -1.872 1 85 95 GLN A C 1
ATOM 806 O O . GLN A 1 95 ? 12.383 22.969 -1.675 1 85 95 GLN A O 1
ATOM 811 N N . GLN A 1 96 ? 12.867 20.812 -1.421 1 85.19 96 GLN A N 1
ATOM 812 C CA . GLN A 1 96 ? 14.055 21.094 -0.623 1 85.19 96 GLN A CA 1
ATOM 813 C C . GLN A 1 96 ? 15.148 21.75 -1.467 1 85.19 96 GLN A C 1
ATOM 815 O O . GLN A 1 96 ? 15.812 22.672 -1.012 1 85.19 96 GLN A O 1
ATOM 820 N N . GLU A 1 97 ? 15.289 21.266 -2.635 1 87.38 97 GLU A N 1
ATOM 821 C CA . GLU A 1 97 ? 16.266 21.859 -3.551 1 87.38 97 GLU A CA 1
ATOM 822 C C . GLU A 1 97 ? 15.914 23.297 -3.881 1 87.38 97 GLU A C 1
ATOM 824 O O . GLU A 1 97 ? 16.797 24.156 -3.961 1 87.38 97 GLU A O 1
ATOM 829 N N . LEU A 1 98 ? 14.719 23.547 -4.141 1 84.94 98 LEU A N 1
ATOM 830 C CA . LEU A 1 98 ? 14.25 24.906 -4.402 1 84.94 98 LEU A CA 1
ATOM 831 C C . LEU A 1 98 ? 14.5 25.812 -3.205 1 84.94 98 LEU A C 1
ATOM 833 O O . LEU A 1 98 ? 14.938 26.953 -3.367 1 84.94 98 LEU A O 1
ATOM 837 N N . ARG A 1 99 ? 14.305 25.344 -2.025 1 84.19 99 ARG A N 1
ATOM 838 C CA . ARG A 1 99 ? 14.531 26.109 -0.804 1 84.19 99 ARG A CA 1
ATOM 839 C C . ARG A 1 99 ? 16.016 26.391 -0.595 1 84.19 99 ARG A C 1
ATOM 841 O O . ARG A 1 99 ? 16.391 27.484 -0.185 1 84.19 99 ARG A O 1
ATOM 848 N N . ASP A 1 100 ? 16.766 25.406 -0.9 1 87.62 100 ASP A N 1
ATOM 849 C CA . ASP A 1 100 ? 18.203 25.547 -0.765 1 87.62 100 ASP A CA 1
ATOM 850 C C . ASP A 1 100 ? 18.75 26.531 -1.8 1 87.62 100 ASP A C 1
ATOM 852 O O . ASP A 1 100 ? 19.688 27.281 -1.513 1 87.62 100 ASP A O 1
ATOM 856 N N . SER A 1 101 ? 18.188 26.5 -2.889 1 89.12 101 SER A N 1
ATOM 857 C CA . SER A 1 101 ? 18.609 27.422 -3.938 1 89.12 101 SER A CA 1
ATOM 858 C C . SER A 1 101 ? 18.234 28.859 -3.602 1 89.12 101 SER A C 1
ATOM 860 O O . SER A 1 101 ? 18.984 29.797 -3.873 1 89.12 101 SER A O 1
ATOM 862 N N . GLU A 1 102 ? 17.094 29.031 -3.076 1 86.31 102 GLU A N 1
ATOM 863 C CA . GLU A 1 102 ? 16.641 30.344 -2.668 1 86.31 102 GLU A CA 1
ATOM 864 C C . GLU A 1 102 ? 17.484 30.891 -1.518 1 86.31 102 GLU A C 1
ATOM 866 O O . GLU A 1 102 ? 17.688 32.094 -1.41 1 86.31 102 GLU A O 1
ATOM 871 N N . ARG A 1 103 ? 17.984 30.062 -0.669 1 83 103 ARG A N 1
ATOM 872 C CA . ARG A 1 103 ? 18.797 30.484 0.462 1 83 103 ARG A CA 1
ATOM 873 C C . ARG A 1 103 ? 20.203 30.891 0.004 1 83 103 ARG A C 1
ATOM 875 O O . ARG A 1 103 ? 20.844 31.734 0.626 1 83 103 ARG A O 1
ATOM 882 N N . LYS A 1 104 ? 20.656 30.312 -1.032 1 86.19 104 LYS A N 1
ATOM 883 C CA . LYS A 1 104 ? 21.984 30.609 -1.56 1 86.19 104 LYS A CA 1
ATOM 884 C C . LYS A 1 104 ? 21.969 31.875 -2.406 1 86.19 104 LYS A C 1
ATOM 886 O O . LYS A 1 104 ? 23 32.531 -2.559 1 86.19 104 LYS A O 1
ATOM 891 N N . SER A 1 105 ? 20.844 32.281 -2.816 1 71.62 105 SER A N 1
ATOM 892 C CA . SER A 1 105 ? 20.812 33.531 -3.566 1 71.62 105 SER A CA 1
ATOM 893 C C . SER A 1 105 ? 20.641 34.719 -2.639 1 71.62 105 SER A C 1
ATOM 895 O O . SER A 1 105 ? 21.203 35.812 -2.879 1 71.62 105 SER A O 1
ATOM 897 N N . MET B 1 1 ? -10.43 47.5 -12.539 1 36.59 1 MET B N 1
ATOM 898 C CA . MET B 1 1 ? -11.148 46.406 -11.883 1 36.59 1 MET B CA 1
ATOM 899 C C . MET B 1 1 ? -10.367 45.125 -11.961 1 36.59 1 MET B C 1
ATOM 901 O O . MET B 1 1 ? -10.273 44.5 -13.023 1 36.59 1 MET B O 1
ATOM 905 N N . THR B 1 2 ? -9.25 45.031 -11.344 1 40.31 2 THR B N 1
ATOM 906 C CA . THR B 1 2 ? -8.234 43.969 -11.305 1 40.31 2 THR B CA 1
ATOM 907 C C . THR B 1 2 ? -8.836 42.656 -10.852 1 40.31 2 THR B C 1
ATOM 909 O O . THR B 1 2 ? -9.383 42.562 -9.75 1 40.31 2 THR B O 1
ATOM 912 N N . TRP B 1 3 ? -9.586 41.969 -11.82 1 39.06 3 TRP B N 1
ATOM 913 C CA . TRP B 1 3 ? -10.07 40.625 -11.602 1 39.06 3 TRP B CA 1
ATOM 914 C C . TRP B 1 3 ? -9.117 39.844 -10.703 1 39.06 3 TRP B C 1
ATOM 916 O O . TRP B 1 3 ? -7.984 39.562 -11.094 1 39.06 3 TRP B O 1
ATOM 926 N N . ASN B 1 4 ? -9.07 40.156 -9.484 1 39.12 4 ASN B N 1
ATOM 927 C CA . ASN B 1 4 ? -8.344 39.375 -8.484 1 39.12 4 ASN B CA 1
ATOM 928 C C . ASN B 1 4 ? -8.477 37.875 -8.75 1 39.12 4 ASN B C 1
ATOM 930 O O . ASN B 1 4 ? -9.594 37.375 -8.898 1 39.12 4 ASN B O 1
ATOM 934 N N . ILE B 1 5 ? -7.734 37.281 -9.648 1 37.72 5 ILE B N 1
ATOM 935 C CA . ILE B 1 5 ? -7.469 35.875 -9.859 1 37.72 5 ILE B CA 1
ATOM 936 C C . ILE B 1 5 ? -7.621 35.125 -8.547 1 37.72 5 ILE B C 1
ATOM 938 O O . ILE B 1 5 ? -6.859 35.344 -7.602 1 37.72 5 ILE B O 1
ATOM 942 N N . ILE B 1 6 ? -8.781 34.938 -8.047 1 38.88 6 ILE B N 1
ATOM 943 C CA . ILE B 1 6 ? -9.141 34.031 -6.953 1 38.88 6 ILE B CA 1
ATOM 944 C C . ILE B 1 6 ? -8.234 32.812 -6.977 1 38.88 6 ILE B C 1
ATOM 946 O O . ILE B 1 6 ? -8.289 32 -7.91 1 38.88 6 ILE B O 1
ATOM 950 N N . GLY B 1 7 ? -7.066 33 -6.883 1 33.5 7 GLY B N 1
ATOM 951 C CA . GLY B 1 7 ? -6.102 31.922 -6.762 1 33.5 7 GLY B CA 1
ATOM 952 C C . GLY B 1 7 ? -6.629 30.734 -5.988 1 33.5 7 GLY B C 1
ATOM 953 O O . GLY B 1 7 ? -7.484 30.891 -5.113 1 33.5 7 GLY B O 1
ATOM 954 N N . LYS B 1 8 ? -6.824 29.703 -6.637 1 42.34 8 LYS B N 1
ATOM 955 C CA . LYS B 1 8 ? -7.098 28.438 -5.965 1 42.34 8 LYS B CA 1
ATOM 956 C C . LYS B 1 8 ? -6.574 28.453 -4.531 1 42.34 8 LYS B C 1
ATOM 958 O O . LYS B 1 8 ? -5.379 28.656 -4.305 1 42.34 8 LYS B O 1
ATOM 963 N N . LYS B 1 9 ? -7.316 29.031 -3.553 1 41.59 9 LYS B N 1
ATOM 964 C CA . LYS B 1 9 ? -6.977 28.984 -2.135 1 41.59 9 LYS B CA 1
ATOM 965 C C . LYS B 1 9 ? -6.332 27.641 -1.768 1 41.59 9 LYS B C 1
ATOM 967 O O . LYS B 1 9 ? -7.016 26.625 -1.698 1 41.59 9 LYS B O 1
ATOM 972 N N . GLU B 1 10 ? -5.191 27.25 -2.297 1 53.78 10 GLU B N 1
ATOM 973 C CA . GLU B 1 10 ? -4.387 26.047 -2.09 1 53.78 10 GLU B CA 1
ATOM 974 C C . GLU B 1 10 ? -4.066 25.844 -0.613 1 53.78 10 GLU B C 1
ATOM 976 O O . GLU B 1 10 ? -3.672 26.797 0.076 1 53.78 10 GLU B O 1
ATOM 981 N N . LYS B 1 11 ? -4.871 24.953 0.049 1 67.75 11 LYS B N 1
ATOM 982 C CA . LYS B 1 11 ? -4.527 24.672 1.44 1 67.75 11 LYS B CA 1
ATOM 983 C C . LYS B 1 11 ? -3.023 24.797 1.67 1 67.75 11 LYS B C 1
ATOM 985 O O . LYS B 1 11 ? -2.223 24.359 0.845 1 67.75 11 LYS B O 1
ATOM 990 N N . LYS B 1 12 ? -2.789 25.828 2.512 1 82.12 12 LYS B N 1
ATOM 991 C CA . LYS B 1 12 ? -1.371 25.938 2.842 1 82.12 12 LYS B CA 1
ATOM 992 C C . LYS B 1 12 ? -0.84 24.625 3.408 1 82.12 12 LYS B C 1
ATOM 994 O O . LYS B 1 12 ? -1.327 24.141 4.434 1 82.12 12 LYS B O 1
ATOM 999 N N . GLU B 1 13 ? 0.01 23.969 2.738 1 86.69 13 GLU B N 1
ATOM 1000 C CA . GLU B 1 13 ? 0.599 22.703 3.178 1 86.69 13 GLU B CA 1
ATOM 1001 C C . GLU B 1 13 ? 1.707 22.938 4.199 1 86.69 13 GLU B C 1
ATOM 1003 O O . GLU B 1 13 ? 2.404 23.953 4.145 1 86.69 13 GLU B O 1
ATOM 1008 N N . PRO B 1 14 ? 1.708 22.016 5.219 1 90.62 14 PRO B N 1
ATOM 1009 C CA . PRO B 1 14 ? 2.805 22.172 6.18 1 90.62 14 PRO B CA 1
ATOM 1010 C C . PRO B 1 14 ? 4.18 22.141 5.512 1 90.62 14 PRO B C 1
ATOM 1012 O O . PRO B 1 14 ? 4.348 21.547 4.453 1 90.62 14 PRO B O 1
ATOM 1015 N N . PRO B 1 15 ? 5.051 22.938 6.191 1 86.56 15 PRO B N 1
ATOM 1016 C CA . PRO B 1 15 ? 6.406 22.922 5.637 1 86.56 15 PRO B CA 1
ATOM 1017 C C . PRO B 1 15 ? 7.062 21.547 5.742 1 86.56 15 PRO B C 1
ATOM 1019 O O . PRO B 1 15 ? 6.645 20.719 6.551 1 86.56 15 PRO B O 1
ATOM 1022 N N . ASN B 1 16 ? 8.094 21.281 4.906 1 88.88 16 ASN B N 1
ATOM 1023 C CA . ASN B 1 16 ? 8.82 20.016 4.941 1 88.88 16 ASN B CA 1
ATOM 1024 C C . ASN B 1 16 ? 10.047 20.109 5.84 1 88.88 16 ASN B C 1
ATOM 1026 O O . ASN B 1 16 ? 11.18 20.016 5.359 1 88.88 16 ASN B O 1
ATOM 1030 N N . THR B 1 17 ? 9.867 20.359 7.086 1 90.69 17 THR B N 1
ATOM 1031 C CA . THR B 1 17 ? 10.922 20.359 8.094 1 90.69 17 THR B CA 1
ATOM 1032 C C . THR B 1 17 ? 10.844 19.109 8.969 1 90.69 17 THR B C 1
ATOM 1034 O O . THR B 1 17 ? 9.797 18.469 9.039 1 90.69 17 THR B O 1
ATOM 1037 N N . ARG B 1 18 ? 11.945 18.859 9.594 1 91.44 18 ARG B N 1
ATOM 1038 C CA . ARG B 1 18 ? 11.984 17.703 10.492 1 91.44 18 ARG B CA 1
ATOM 1039 C C . ARG B 1 18 ? 10.875 17.797 11.531 1 91.44 18 ARG B C 1
ATOM 1041 O O . ARG B 1 18 ? 10.18 16.812 11.789 1 91.44 18 ARG B O 1
ATOM 1048 N N . ASN B 1 19 ? 10.781 18.938 12.172 1 95.88 19 ASN B N 1
ATOM 1049 C CA . ASN B 1 19 ? 9.758 19.125 13.188 1 95.88 19 ASN B CA 1
ATOM 1050 C C . ASN B 1 19 ? 8.359 18.938 12.609 1 95.88 19 ASN B C 1
ATOM 1052 O O . ASN B 1 19 ? 7.496 18.312 13.242 1 95.88 19 ASN B O 1
ATOM 1056 N N . ALA B 1 20 ? 8.078 19.453 11.469 1 95.06 20 ALA B N 1
ATOM 1057 C CA . ALA B 1 20 ? 6.781 19.312 10.812 1 95.06 20 ALA B CA 1
ATOM 1058 C C . ALA B 1 20 ? 6.48 17.844 10.516 1 95.06 20 ALA B C 1
ATOM 1060 O O . ALA B 1 20 ? 5.34 17.391 10.672 1 95.06 20 ALA B O 1
ATOM 1061 N N . ARG B 1 21 ? 7.488 17.125 10.148 1 94.25 21 ARG B N 1
ATOM 1062 C CA . ARG B 1 21 ? 7.297 15.719 9.859 1 94.25 21 ARG B CA 1
ATOM 1063 C C . ARG B 1 21 ? 6.957 14.938 11.125 1 94.25 21 ARG B C 1
ATOM 1065 O O . ARG B 1 21 ? 6.094 14.055 11.109 1 94.25 21 ARG B O 1
ATOM 1072 N N . ARG B 1 22 ? 7.699 15.242 12.141 1 97.88 22 ARG B N 1
ATOM 1073 C CA . ARG B 1 22 ? 7.41 14.609 13.414 1 97.88 22 ARG B CA 1
ATOM 1074 C C . ARG B 1 22 ? 5.957 14.836 13.828 1 97.88 22 ARG B C 1
ATOM 1076 O O . ARG B 1 22 ? 5.277 13.906 14.266 1 97.88 22 ARG B O 1
ATOM 1083 N N . LEU B 1 23 ? 5.504 16.047 13.688 1 98.12 23 LEU B N 1
ATOM 1084 C CA . LEU B 1 23 ? 4.117 16.375 14.016 1 98.12 23 LEU B CA 1
ATOM 1085 C C . LEU B 1 23 ? 3.154 15.594 13.133 1 98.12 23 LEU B C 1
ATOM 1087 O O . LEU B 1 23 ? 2.121 15.117 13.609 1 98.12 23 LEU B O 1
ATOM 1091 N N . CYS B 1 24 ? 3.473 15.477 11.992 1 98.31 24 CYS B N 1
ATOM 1092 C CA . CYS B 1 24 ? 2.656 14.711 11.055 1 98.31 24 CYS B CA 1
ATOM 1093 C C . CYS B 1 24 ? 2.611 13.242 11.453 1 98.31 24 CYS B C 1
ATOM 1095 O O . CYS B 1 24 ? 1.541 12.633 11.484 1 98.31 24 CYS B O 1
ATOM 1097 N N . TRP B 1 25 ? 3.734 12.695 11.742 1 98.25 25 TRP B N 1
ATOM 1098 C CA . TRP B 1 25 ? 3.781 11.289 12.148 1 98.25 25 TRP B CA 1
ATOM 1099 C C . TRP B 1 25 ? 2.945 11.055 13.398 1 98.25 25 TRP B C 1
ATOM 1101 O O . TRP B 1 25 ? 2.201 10.078 13.484 1 98.25 25 TRP B O 1
ATOM 1111 N N . ASP B 1 26 ? 3.123 12.008 14.258 1 98.81 26 ASP B N 1
ATOM 1112 C CA . ASP B 1 26 ? 2.348 11.898 15.492 1 98.81 26 ASP B CA 1
ATOM 1113 C C . ASP B 1 26 ? 0.849 11.961 15.203 1 98.81 26 ASP B C 1
ATOM 1115 O O . ASP B 1 26 ? 0.07 11.203 15.781 1 98.81 26 ASP B O 1
ATOM 1119 N N . SER B 1 27 ? 0.494 12.836 14.398 1 98.88 27 SER B N 1
ATOM 1120 C CA . SER B 1 27 ? -0.912 12.984 14.039 1 98.88 27 SER B CA 1
ATOM 1121 C C . SER B 1 27 ? -1.441 11.734 13.344 1 98.88 27 SER B C 1
ATOM 1123 O O . SER B 1 27 ? -2.568 11.305 13.602 1 98.88 27 SER B O 1
ATOM 1125 N N . ARG B 1 28 ? -0.677 11.18 12.469 1 98.81 28 ARG B N 1
ATOM 1126 C CA . ARG B 1 28 ? -1.038 9.93 11.812 1 98.81 28 ARG B CA 1
ATOM 1127 C C . ARG B 1 28 ? -1.294 8.828 12.828 1 98.81 28 ARG B C 1
ATOM 1129 O O . ARG B 1 28 ? -2.32 8.148 12.773 1 98.81 28 ARG B O 1
ATOM 1136 N N . ASP B 1 29 ? -0.32 8.727 13.742 1 98.81 29 ASP B N 1
ATOM 1137 C CA . ASP B 1 29 ? -0.393 7.652 14.727 1 98.81 29 ASP B CA 1
ATOM 1138 C C . ASP B 1 29 ? -1.635 7.793 15.602 1 98.81 29 ASP B C 1
ATOM 1140 O O . ASP B 1 29 ? -2.289 6.801 15.922 1 98.81 29 ASP B O 1
ATOM 1144 N N . GLU B 1 30 ? -1.905 9.008 15.961 1 98.88 30 GLU B N 1
ATOM 1145 C CA . GLU B 1 30 ? -3.1 9.25 16.766 1 98.88 30 GLU B CA 1
ATOM 1146 C C . GLU B 1 30 ? -4.367 8.93 15.977 1 98.88 30 GLU B C 1
ATOM 1148 O O . GLU B 1 30 ? -5.305 8.336 16.516 1 98.88 30 GLU B O 1
ATOM 1153 N N . TYR B 1 31 ? -4.453 9.289 14.758 1 98.94 31 TYR B N 1
ATOM 1154 C CA . TYR B 1 31 ? -5.582 8.977 13.891 1 98.94 31 TYR B CA 1
ATOM 1155 C C . TYR B 1 31 ? -5.746 7.473 13.727 1 98.94 31 TYR B C 1
ATOM 1157 O O . TYR B 1 31 ? -6.855 6.945 13.844 1 98.94 31 TYR B O 1
ATOM 1165 N N . PHE B 1 32 ? -4.66 6.805 13.492 1 98.88 32 PHE B N 1
ATOM 1166 C CA . PHE B 1 32 ? -4.699 5.359 13.312 1 98.88 32 PHE B CA 1
ATOM 1167 C C . PHE B 1 32 ? -5.141 4.664 14.594 1 98.88 32 PHE B C 1
ATOM 1169 O O . PHE B 1 32 ? -5.895 3.689 14.547 1 98.88 32 PHE B O 1
ATOM 1176 N N . LYS B 1 33 ? -4.664 5.125 15.727 1 98.81 33 LYS B N 1
ATOM 1177 C CA . LYS B 1 33 ? -5.113 4.59 17 1 98.81 33 LYS B CA 1
ATOM 1178 C C . LYS B 1 33 ? -6.625 4.734 17.156 1 98.81 33 LYS B C 1
ATOM 1180 O O . LYS B 1 33 ? -7.297 3.82 17.641 1 98.81 33 LYS B O 1
ATOM 1185 N N . CYS B 1 34 ? -7.129 5.887 16.766 1 98.94 34 CYS B N 1
ATOM 1186 C CA . CYS B 1 34 ? -8.57 6.113 16.828 1 98.94 34 CYS B CA 1
ATOM 1187 C C . CYS B 1 34 ? -9.312 5.133 15.938 1 98.94 34 CYS B C 1
ATOM 1189 O O . CYS B 1 34 ? -10.305 4.531 16.359 1 98.94 34 CYS B O 1
ATOM 1191 N N . LEU B 1 35 ? -8.852 4.953 14.719 1 98.88 35 LEU B N 1
ATOM 1192 C CA . LEU B 1 35 ? -9.469 4.008 13.797 1 98.88 35 LEU B CA 1
ATOM 1193 C C . LEU B 1 35 ? -9.523 2.609 14.406 1 98.88 35 LEU B C 1
ATOM 1195 O O . LEU B 1 35 ? -10.539 1.917 14.297 1 98.88 35 LEU B O 1
ATOM 1199 N N . ASP B 1 36 ? -8.383 2.258 15.016 1 98.56 36 ASP B N 1
ATOM 1200 C CA . ASP B 1 36 ? -8.328 0.95 15.664 1 98.56 36 ASP B CA 1
ATOM 1201 C C . ASP B 1 36 ? -9.398 0.828 16.75 1 98.56 36 ASP B C 1
ATOM 1203 O O . ASP B 1 36 ? -10.039 -0.217 16.875 1 98.56 36 ASP B O 1
ATOM 1207 N N . SER B 1 37 ? -9.57 1.829 17.469 1 98.5 37 SER B N 1
ATOM 1208 C CA . SER B 1 37 ? -10.5 1.802 18.594 1 98.5 37 SER B CA 1
ATOM 1209 C C . SER B 1 37 ? -11.938 1.606 18.109 1 98.5 37 SER B C 1
ATOM 1211 O O . SER B 1 37 ? -12.789 1.141 18.875 1 98.5 37 SER B O 1
ATOM 1213 N N . ILE B 1 38 ? -12.203 1.966 16.922 1 98.44 38 ILE B N 1
ATOM 1214 C CA . ILE B 1 38 ? -13.57 1.838 16.422 1 98.44 38 ILE B CA 1
ATOM 1215 C C . ILE B 1 38 ? -13.625 0.732 15.367 1 98.44 38 ILE B C 1
ATOM 1217 O O . ILE B 1 38 ? -14.602 0.63 14.617 1 98.44 38 ILE B O 1
ATOM 1221 N N . ASN B 1 39 ? -12.641 -0.006 15.156 1 98 39 ASN B N 1
ATOM 1222 C CA . ASN B 1 39 ? -12.547 -1.191 14.312 1 98 39 ASN B CA 1
ATOM 1223 C C . ASN B 1 39 ? -12.719 -0.845 12.836 1 98 39 ASN B C 1
ATOM 1225 O O . ASN B 1 39 ? -13.461 -1.523 12.117 1 98 39 ASN B O 1
ATOM 1229 N N . VAL B 1 40 ? -12.109 0.226 12.461 1 98.44 40 VAL B N 1
ATOM 1230 C CA . VAL B 1 40 ? -12.07 0.602 11.055 1 98.44 40 VAL B CA 1
ATOM 1231 C C . VAL B 1 40 ? -10.703 0.273 10.469 1 98.44 40 VAL B C 1
ATOM 1233 O O . VAL B 1 40 ? -9.68 0.756 10.953 1 98.44 40 VAL B O 1
ATOM 1236 N N . ILE B 1 41 ? -10.68 -0.479 9.453 1 96.62 41 ILE B N 1
ATOM 1237 C CA . ILE B 1 41 ? -9.43 -0.889 8.828 1 96.62 41 ILE B CA 1
ATOM 1238 C C . ILE B 1 41 ? -9.109 0.048 7.664 1 96.62 41 ILE B C 1
ATOM 1240 O O . ILE B 1 41 ? -8.016 0.623 7.609 1 96.62 41 ILE B O 1
ATOM 1244 N N . ASN B 1 42 ? -10.094 0.208 6.762 1 97.12 42 ASN B N 1
ATOM 1245 C CA . ASN B 1 42 ? -9.922 1.045 5.578 1 97.12 42 ASN B CA 1
ATOM 1246 C C . ASN B 1 42 ? -10.602 2.398 5.746 1 97.12 42 ASN B C 1
ATOM 1248 O O . ASN B 1 42 ? -11.828 2.502 5.609 1 97.12 42 ASN B O 1
ATOM 1252 N N . PRO B 1 43 ? -9.898 3.404 5.98 1 97.94 43 PRO B N 1
ATOM 1253 C CA . PRO B 1 43 ? -10.5 4.719 6.184 1 97.94 43 PRO B CA 1
ATOM 1254 C C . PRO B 1 43 ? -11.016 5.344 4.887 1 97.94 43 PRO B C 1
ATOM 1256 O O . PRO B 1 43 ? -11.75 6.332 4.918 1 97.94 43 PRO B O 1
ATOM 1259 N N . LEU B 1 44 ? -10.602 4.848 3.754 1 96.62 44 LEU B N 1
ATOM 1260 C CA . LEU B 1 44 ? -11 5.418 2.471 1 96.62 44 LEU B CA 1
ATOM 1261 C C . LEU B 1 44 ? -12.336 4.84 2.014 1 96.62 44 LEU B C 1
ATOM 1263 O O . LEU B 1 44 ? -12.938 5.328 1.05 1 96.62 44 LEU B O 1
ATOM 1267 N N . ASP B 1 45 ? -12.789 3.838 2.68 1 96.69 45 ASP B N 1
ATOM 1268 C CA . ASP B 1 45 ? -14.086 3.25 2.375 1 96.69 45 ASP B CA 1
ATOM 1269 C C . ASP B 1 45 ? -15.227 4.184 2.787 1 96.69 45 ASP B C 1
ATOM 1271 O O . ASP B 1 45 ? -15.367 4.508 3.967 1 96.69 45 ASP B O 1
ATOM 1275 N N . PRO B 1 46 ? -16.047 4.559 1.884 1 96.94 46 PRO B N 1
ATOM 1276 C CA . PRO B 1 46 ? -17.125 5.5 2.201 1 96.94 46 PRO B CA 1
ATOM 1277 C C . PRO B 1 46 ? -18.078 4.969 3.271 1 96.94 46 PRO B C 1
ATOM 1279 O O . PRO B 1 46 ? -18.703 5.754 3.99 1 96.94 46 PRO B O 1
ATOM 1282 N N . LYS B 1 47 ? -18.203 3.701 3.414 1 97.56 47 LYS B N 1
ATOM 1283 C CA . LYS B 1 47 ? -19.094 3.107 4.406 1 97.56 47 LYS B CA 1
ATOM 1284 C C . LYS B 1 47 ? -18.672 3.473 5.824 1 97.56 47 LYS B C 1
ATOM 1286 O O . LYS B 1 47 ? -19.469 3.432 6.754 1 97.56 47 LYS B O 1
ATOM 1291 N N . ASN B 1 48 ? -17.375 3.795 5.898 1 97.94 48 ASN B N 1
ATOM 1292 C CA . ASN B 1 48 ? -16.812 4.082 7.219 1 97.94 48 ASN B CA 1
ATOM 1293 C C . ASN B 1 48 ? -16.828 5.574 7.523 1 97.94 48 ASN B C 1
ATOM 1295 O O . ASN B 1 48 ? -16.5 5.992 8.633 1 97.94 48 ASN B O 1
ATOM 1299 N N . SER B 1 49 ? -17.203 6.434 6.598 1 97.38 49 SER B N 1
ATOM 1300 C CA . SER B 1 49 ? -17.062 7.883 6.695 1 97.38 49 SER B CA 1
ATOM 1301 C C . SER B 1 49 ? -17.812 8.43 7.906 1 97.38 49 SER B C 1
ATOM 1303 O O . SER B 1 49 ? -17.25 9.227 8.672 1 97.38 49 SER B O 1
ATOM 1305 N N . LYS B 1 50 ? -19.047 8.031 8.055 1 97.56 50 LYS B N 1
ATOM 1306 C CA . LYS B 1 50 ? -19.875 8.547 9.148 1 97.56 50 LYS B CA 1
ATOM 1307 C C . LYS B 1 50 ? -19.281 8.164 10.5 1 97.56 50 LYS B C 1
ATOM 1309 O O . LYS B 1 50 ? -19.188 9.008 11.398 1 97.56 50 LYS B O 1
ATOM 1314 N N . LYS B 1 51 ? -18.953 6.934 10.617 1 98.12 51 LYS B N 1
ATOM 1315 C CA . LYS B 1 51 ? -18.375 6.449 11.859 1 98.12 51 LYS B CA 1
ATOM 1316 C C . LYS B 1 51 ? -17.094 7.207 12.195 1 98.12 51 LYS B C 1
ATOM 1318 O O . LYS B 1 51 ? -16.875 7.586 13.344 1 98.12 51 LYS B O 1
ATOM 1323 N N . ILE B 1 52 ? -16.234 7.504 11.219 1 98.5 52 ILE B N 1
ATOM 1324 C CA . ILE B 1 52 ? -14.984 8.219 11.391 1 98.5 52 ILE B CA 1
ATOM 1325 C C . ILE B 1 52 ? -15.266 9.672 11.781 1 98.5 52 ILE B C 1
ATOM 1327 O O . ILE B 1 52 ? -14.633 10.203 12.695 1 98.5 52 ILE B O 1
ATOM 1331 N N . GLN B 1 53 ? -16.188 10.234 11.18 1 97.88 53 GLN B N 1
ATOM 1332 C CA . GLN B 1 53 ? -16.531 11.625 11.453 1 97.88 53 GLN B CA 1
ATOM 1333 C C . GLN B 1 53 ? -17.078 11.789 12.867 1 97.88 53 GLN B C 1
ATOM 1335 O O . GLN B 1 53 ? -16.844 12.805 13.523 1 97.88 53 GLN B O 1
ATOM 1340 N N . THR B 1 54 ? -17.766 10.781 13.273 1 98.19 54 THR B N 1
ATOM 1341 C CA . THR B 1 54 ? -18.375 10.852 14.594 1 98.19 54 THR B CA 1
ATOM 1342 C C . THR B 1 54 ? -17.359 10.562 15.688 1 98.19 54 THR B C 1
ATOM 1344 O O . THR B 1 54 ? -17.344 11.227 16.719 1 98.19 54 THR B O 1
ATOM 1347 N N . SER B 1 55 ? -16.469 9.656 15.445 1 98.75 55 SER B N 1
ATOM 1348 C CA . SER B 1 55 ? -15.641 9.148 16.531 1 98.75 55 SER B CA 1
ATOM 1349 C C . SER B 1 55 ? -14.219 9.68 16.453 1 98.75 55 SER B C 1
ATOM 1351 O O . SER B 1 55 ? -13.5 9.719 17.453 1 98.75 55 SER B O 1
ATOM 1353 N N . CYS B 1 56 ? -13.742 10.055 15.242 1 98.88 56 CYS B N 1
ATOM 1354 C CA . CYS B 1 56 ? -12.336 10.398 15.078 1 98.88 56 CYS B CA 1
ATOM 1355 C C . CYS B 1 56 ? -12.188 11.766 14.422 1 98.88 56 CYS B C 1
ATOM 1357 O O . CYS B 1 56 ? -11.234 12 13.672 1 98.88 56 CYS B O 1
ATOM 1359 N N . LYS B 1 57 ? -13.148 12.625 14.641 1 98.44 57 LYS B N 1
ATOM 1360 C CA . LYS B 1 57 ? -13.156 13.938 14 1 98.44 57 LYS B CA 1
ATOM 1361 C C . LYS B 1 57 ? -11.922 14.75 14.391 1 98.44 57 LYS B C 1
ATOM 1363 O O . LYS B 1 57 ? -11.258 15.328 13.531 1 98.44 57 LYS B O 1
ATOM 1368 N N . GLU B 1 58 ? -11.633 14.766 15.633 1 98.56 58 GLU B N 1
ATOM 1369 C CA . GLU B 1 58 ? -10.523 15.57 16.125 1 98.56 58 GLU B CA 1
ATOM 1370 C C . GLU B 1 58 ? -9.195 15.086 15.555 1 98.56 58 GLU B C 1
ATOM 1372 O O . GLU B 1 58 ? -8.383 15.891 15.078 1 98.56 58 GLU B O 1
ATOM 1377 N N . GLN B 1 59 ? -8.984 13.727 15.617 1 98.81 59 GLN B N 1
ATOM 1378 C CA . GLN B 1 59 ? -7.758 13.148 15.086 1 98.81 59 GLN B CA 1
ATOM 1379 C C . GLN B 1 59 ? -7.648 13.375 13.586 1 98.81 59 GLN B C 1
ATOM 1381 O O . GLN B 1 59 ? -6.555 13.609 13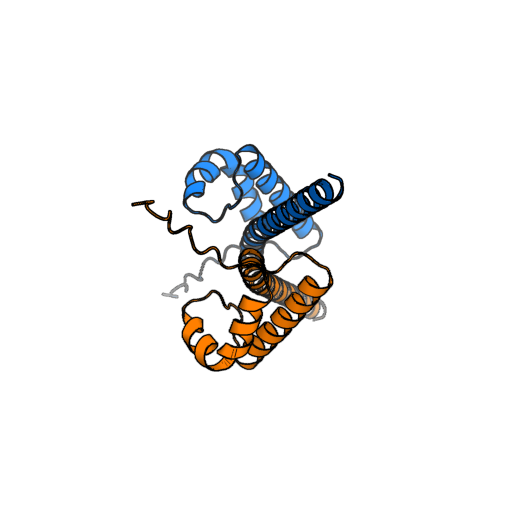.062 1 98.81 59 GLN B O 1
ATOM 1386 N N . SER B 1 60 ? -8.773 13.32 12.914 1 98.56 60 SER B N 1
ATOM 1387 C CA . SER B 1 60 ? -8.789 13.594 11.484 1 98.56 60 SER B CA 1
ATOM 1388 C C . SER B 1 60 ? -8.375 15.039 11.195 1 98.56 60 SER B C 1
ATOM 1390 O O . SER B 1 60 ? -7.598 15.289 10.273 1 98.56 60 SER B O 1
ATOM 1392 N N . ASN B 1 61 ? -8.906 15.93 11.977 1 98.31 61 ASN B N 1
ATOM 1393 C CA . ASN B 1 61 ? -8.578 17.344 11.805 1 98.31 61 ASN B CA 1
ATOM 1394 C C . ASN B 1 61 ? -7.094 17.609 12.023 1 98.31 61 ASN B C 1
ATOM 1396 O O . ASN B 1 61 ? -6.48 18.391 11.289 1 98.31 61 ASN B O 1
ATOM 1400 N N . GLN B 1 62 ? -6.562 17.016 13.039 1 98.44 62 GLN B N 1
ATOM 1401 C CA . GLN B 1 62 ? -5.137 17.188 13.312 1 98.44 62 GLN B CA 1
ATOM 1402 C C . GLN B 1 62 ? -4.285 16.625 12.18 1 98.44 62 GLN B C 1
ATOM 1404 O O . GLN B 1 62 ? -3.271 17.219 11.805 1 98.44 62 GLN B O 1
ATOM 1409 N N . PHE B 1 63 ? -4.699 15.492 11.672 1 98.62 63 PHE B N 1
ATOM 1410 C CA . PHE B 1 63 ? -4.023 14.891 10.531 1 98.62 63 PHE B CA 1
ATOM 1411 C C . PHE B 1 63 ? -4.008 15.844 9.336 1 98.62 63 PHE B C 1
ATOM 1413 O O . PHE B 1 63 ? -2.961 16.062 8.719 1 98.62 63 PHE B O 1
ATOM 1420 N N . ASP B 1 64 ? -5.109 16.391 9.117 1 97.62 64 ASP B N 1
ATOM 1421 C CA . ASP B 1 64 ? -5.273 17.328 8 1 97.62 64 ASP B CA 1
ATOM 1422 C C . ASP B 1 64 ? -4.426 18.578 8.195 1 97.62 64 ASP B C 1
ATOM 1424 O O . ASP B 1 64 ? -3.893 19.125 7.23 1 97.62 64 ASP B O 1
ATOM 1428 N N . GLN B 1 65 ? -4.285 19.016 9.391 1 97.25 65 GLN B N 1
ATOM 1429 C CA . GLN B 1 65 ? -3.555 20.234 9.703 1 97.25 65 GLN B CA 1
ATOM 1430 C C . GLN B 1 65 ? -2.047 20.016 9.641 1 97.25 65 GLN B C 1
ATOM 1432 O O . GLN B 1 65 ? -1.298 20.891 9.219 1 97.25 65 GLN B O 1
ATOM 1437 N N . ASN B 1 66 ? -1.654 18.812 9.984 1 98.12 66 ASN B N 1
ATOM 1438 C CA . ASN B 1 66 ? -0.233 18.625 10.25 1 98.12 66 ASN B CA 1
ATOM 1439 C C . ASN B 1 66 ? 0.461 17.891 9.102 1 98.12 66 ASN B C 1
ATOM 1441 O O . ASN B 1 66 ? 1.685 17.75 9.102 1 98.12 66 ASN B O 1
ATOM 1445 N N . CYS B 1 67 ? -0.326 17.406 8.203 1 97.88 67 CYS B N 1
ATOM 1446 C CA . CYS B 1 67 ? 0.292 16.625 7.137 1 97.88 67 CYS B CA 1
ATOM 1447 C C . CYS B 1 67 ? -0.17 17.125 5.77 1 97.88 67 CYS B C 1
ATOM 1449 O O . CYS B 1 67 ? -1.312 17.562 5.617 1 97.88 67 CYS B O 1
ATOM 1451 N N . ALA B 1 68 ? 0.745 17.047 4.77 1 95.44 68 ALA B N 1
ATOM 1452 C CA . ALA B 1 68 ? 0.37 17.344 3.387 1 95.44 68 ALA B CA 1
ATOM 1453 C C . ALA B 1 68 ? -0.702 16.375 2.896 1 95.44 68 ALA B C 1
ATOM 1455 O O . ALA B 1 68 ? -0.664 15.18 3.215 1 95.44 68 ALA B O 1
ATOM 1456 N N . THR B 1 69 ? -1.561 16.891 2.045 1 95.94 69 THR B N 1
ATOM 1457 C CA . THR B 1 69 ? -2.711 16.125 1.574 1 95.94 69 THR B CA 1
ATOM 1458 C C . THR B 1 69 ? -2.258 14.859 0.854 1 95.94 69 THR B C 1
ATOM 1460 O O . THR B 1 69 ? -2.867 13.797 1.014 1 95.94 69 THR B O 1
ATOM 1463 N N . SER B 1 70 ? -1.261 14.961 0.044 1 95.12 70 SER B N 1
ATOM 1464 C CA . SER B 1 70 ? -0.77 13.805 -0.7 1 95.12 70 SER B CA 1
ATOM 1465 C C . SER B 1 70 ? -0.286 12.703 0.24 1 95.12 70 SER B C 1
ATOM 1467 O O . SER B 1 70 ? -0.496 11.516 -0.023 1 95.12 70 SER B O 1
ATOM 1469 N N . TRP B 1 71 ? 0.308 13.18 1.353 1 96.56 71 TRP B N 1
ATOM 1470 C CA . TRP B 1 71 ? 0.829 12.203 2.305 1 96.56 71 TRP B CA 1
ATOM 1471 C C . TRP B 1 71 ? -0.304 11.555 3.092 1 96.56 71 TRP B C 1
ATOM 1473 O O . TRP B 1 71 ? -0.236 10.367 3.424 1 96.56 71 TRP B O 1
ATOM 1483 N N . ILE B 1 72 ? -1.271 12.25 3.432 1 98.12 72 ILE B N 1
ATOM 1484 C CA . ILE B 1 72 ? -2.438 11.688 4.109 1 98.12 72 ILE B CA 1
ATOM 1485 C C . ILE B 1 72 ? -3.059 10.594 3.246 1 98.12 72 ILE B C 1
ATOM 1487 O O . ILE B 1 72 ? -3.361 9.5 3.74 1 98.12 72 ILE B O 1
ATOM 1491 N N . LYS B 1 73 ? -3.27 10.891 1.998 1 96.75 73 LYS B N 1
ATOM 1492 C CA . LYS B 1 73 ? -3.822 9.906 1.073 1 96.75 73 LYS B CA 1
ATOM 1493 C C . LYS B 1 73 ? -2.951 8.656 1.019 1 96.75 73 LYS B C 1
ATOM 1495 O O . LYS B 1 73 ? -3.463 7.535 1.085 1 96.75 73 LYS B O 1
ATOM 1500 N N . TYR B 1 74 ? -1.672 8.82 0.943 1 97.38 74 TYR B N 1
ATOM 1501 C CA . TYR B 1 74 ? -0.721 7.715 0.915 1 97.38 74 TYR B CA 1
ATOM 1502 C C . TYR B 1 74 ? -0.801 6.895 2.195 1 97.38 74 TYR B C 1
ATOM 1504 O O . TYR B 1 74 ? -0.848 5.664 2.148 1 97.38 74 TYR B O 1
ATOM 1512 N N . PHE B 1 75 ? -0.787 7.594 3.361 1 98.44 75 PHE B N 1
ATOM 1513 C CA . PHE B 1 75 ? -0.788 6.879 4.633 1 98.44 75 PHE B CA 1
ATOM 1514 C C . PHE B 1 75 ? -2.037 6.016 4.766 1 98.44 75 PHE B C 1
ATOM 1516 O O . PHE B 1 75 ? -1.963 4.879 5.238 1 98.44 75 PHE B O 1
ATOM 1523 N N . LYS B 1 76 ? -3.115 6.578 4.371 1 98.25 76 LYS B N 1
ATOM 1524 C CA . LYS B 1 76 ? -4.367 5.832 4.461 1 98.25 76 LYS B CA 1
ATOM 1525 C C . LYS B 1 76 ? -4.344 4.609 3.545 1 98.25 76 LYS B C 1
ATOM 1527 O O . LYS B 1 76 ? -4.766 3.521 3.943 1 98.25 76 LYS B O 1
ATOM 1532 N N . GLU B 1 77 ? -3.881 4.777 2.354 1 97.44 77 GLU B N 1
ATOM 1533 C CA . GLU B 1 77 ? -3.754 3.658 1.425 1 97.44 77 GLU B CA 1
ATOM 1534 C C . GLU B 1 77 ? -2.779 2.609 1.953 1 97.44 77 GLU B C 1
ATOM 1536 O O . GLU B 1 77 ? -3.078 1.413 1.938 1 97.44 77 GLU B O 1
ATOM 1541 N N . LYS B 1 78 ? -1.642 3.041 2.396 1 97.56 78 LYS B N 1
ATOM 1542 C CA . LYS B 1 78 ? -0.614 2.143 2.916 1 97.56 78 LYS B CA 1
ATOM 1543 C C . LYS B 1 78 ? -1.138 1.335 4.098 1 97.56 78 LYS B C 1
ATOM 1545 O O . LYS B 1 78 ? -0.818 0.153 4.242 1 97.56 78 LYS B O 1
ATOM 1550 N N . ARG B 1 79 ? -1.893 2.004 4.93 1 97.62 79 ARG B N 1
ATOM 1551 C CA . ARG B 1 79 ? -2.475 1.315 6.078 1 97.62 79 ARG B CA 1
ATOM 1552 C C . ARG B 1 79 ? -3.297 0.11 5.637 1 97.62 79 ARG B C 1
ATOM 1554 O O . ARG B 1 79 ? -3.164 -0.978 6.199 1 97.62 79 ARG B O 1
ATOM 1561 N N . PHE B 1 80 ? -4.12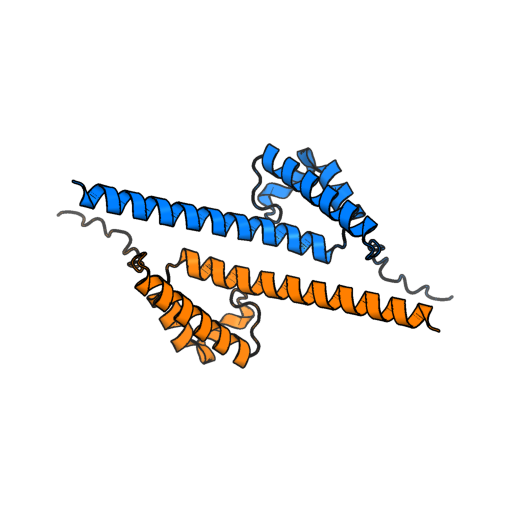1 0.307 4.668 1 97.31 80 PHE B N 1
ATOM 1562 C CA . PHE B 1 80 ? -4.984 -0.769 4.195 1 97.31 80 PHE B CA 1
ATOM 1563 C C . PHE B 1 80 ? -4.168 -1.848 3.492 1 97.31 80 PHE B C 1
ATOM 1565 O O . PHE B 1 80 ? -4.402 -3.041 3.695 1 97.31 80 PHE B O 1
ATOM 1572 N N . VAL B 1 81 ? -3.23 -1.499 2.715 1 97.5 81 VAL B N 1
ATOM 1573 C CA . VAL B 1 81 ? -2.365 -2.447 2.02 1 97.5 81 VAL B CA 1
ATOM 1574 C C . VAL B 1 81 ? -1.569 -3.262 3.035 1 97.5 81 VAL B C 1
ATOM 1576 O O . VAL B 1 81 ? -1.391 -4.469 2.869 1 97.5 81 VAL B O 1
ATOM 1579 N N . ASP B 1 82 ? -1.08 -2.588 4.094 1 97.06 82 ASP B N 1
ATOM 1580 C CA . ASP B 1 82 ? -0.354 -3.291 5.145 1 97.06 82 ASP B CA 1
ATOM 1581 C C . ASP B 1 82 ? -1.247 -4.316 5.84 1 97.06 82 ASP B C 1
ATOM 1583 O O . ASP B 1 82 ? -0.794 -5.41 6.184 1 97.06 82 ASP B O 1
ATOM 1587 N N . TYR B 1 83 ? -2.43 -3.91 6.016 1 97.12 83 TYR B N 1
ATOM 1588 C CA . TYR B 1 83 ? -3.373 -4.844 6.617 1 97.12 83 TYR B CA 1
ATOM 1589 C C . TYR B 1 83 ? -3.561 -6.074 5.738 1 97.12 83 TYR B C 1
ATOM 1591 O O . TYR B 1 83 ? -3.596 -7.203 6.234 1 97.12 83 TYR B O 1
ATOM 1599 N N . LYS B 1 84 ? -3.732 -5.875 4.469 1 96.25 84 LYS B N 1
ATOM 1600 C CA . LYS B 1 84 ? -3.879 -6.984 3.531 1 96.25 84 LYS B CA 1
ATOM 1601 C C . LYS B 1 84 ? -2.664 -7.906 3.58 1 96.25 84 LYS B C 1
ATOM 1603 O O . LYS B 1 84 ? -2.811 -9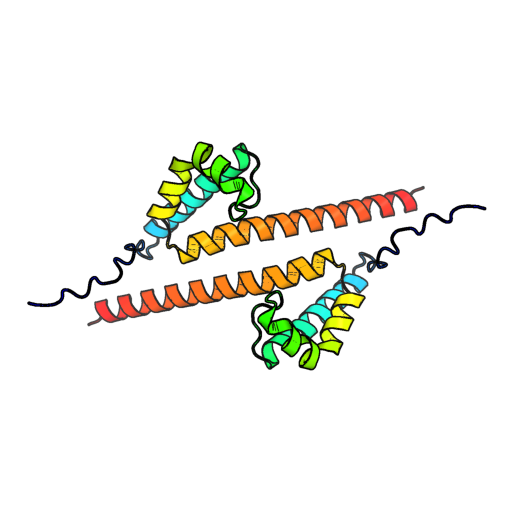.133 3.592 1 96.25 84 LYS B O 1
ATOM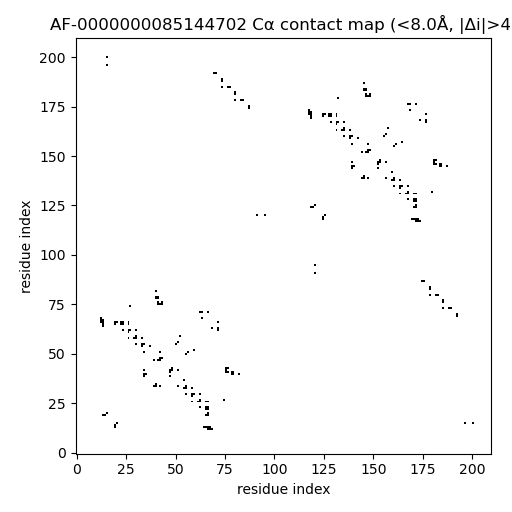 1608 N N . ARG B 1 85 ? -1.563 -7.363 3.598 1 96 85 ARG B N 1
ATOM 1609 C CA . ARG B 1 85 ? -0.335 -8.148 3.697 1 96 85 ARG B CA 1
ATOM 1610 C C . ARG B 1 85 ? -0.341 -9.016 4.949 1 96 85 ARG B C 1
ATOM 1612 O O . ARG B 1 85 ? -0.035 -10.203 4.887 1 96 85 ARG B O 1
ATOM 1619 N N . GLU B 1 86 ? -0.685 -8.398 6.059 1 96.88 86 GLU B N 1
ATOM 1620 C CA . GLU B 1 86 ? -0.692 -9.125 7.328 1 96.88 86 GLU B CA 1
ATOM 1621 C C . GLU B 1 86 ? -1.687 -10.281 7.301 1 96.88 86 GLU B C 1
ATOM 1623 O O . GLU B 1 86 ? -1.403 -11.359 7.82 1 96.88 86 GLU B O 1
ATOM 1628 N N . ARG B 1 87 ? -2.816 -10.016 6.727 1 95.31 87 ARG B N 1
ATOM 1629 C CA . ARG B 1 87 ? -3.826 -11.062 6.605 1 95.31 87 ARG B CA 1
ATOM 1630 C C . ARG B 1 87 ? -3.322 -12.211 5.742 1 95.31 87 ARG B C 1
ATOM 1632 O O . ARG B 1 87 ? -3.533 -13.383 6.074 1 95.31 87 ARG B O 1
ATOM 1639 N N . MET B 1 88 ? -2.639 -11.922 4.699 1 94.75 88 MET B N 1
ATOM 1640 C CA . MET B 1 88 ? -2.102 -12.938 3.803 1 94.75 88 MET B CA 1
ATOM 1641 C C . MET B 1 88 ? -1.012 -13.75 4.492 1 94.75 88 MET B C 1
ATOM 1643 O O . MET B 1 88 ? -0.968 -14.977 4.363 1 94.75 88 MET B O 1
ATOM 1647 N N . LEU B 1 89 ? -0.234 -13.102 5.223 1 94.94 89 LEU B N 1
ATOM 1648 C CA . LEU B 1 89 ? 0.833 -13.781 5.949 1 94.94 89 LEU B CA 1
ATOM 1649 C C . LEU B 1 89 ? 0.259 -14.719 7.008 1 94.94 89 LEU B C 1
ATOM 1651 O O . LEU B 1 89 ? 0.766 -15.828 7.199 1 94.94 89 LEU B O 1
ATOM 1655 N N . LYS B 1 90 ? -0.766 -14.266 7.641 1 94.62 90 LYS B N 1
ATOM 1656 C CA . LYS B 1 90 ? -1.426 -15.109 8.633 1 94.62 90 LYS B CA 1
ATOM 1657 C C . LYS B 1 90 ? -2.027 -16.359 7.984 1 94.62 90 LYS B C 1
ATOM 1659 O O . LYS B 1 90 ? -1.968 -17.453 8.547 1 94.62 90 LYS B O 1
ATOM 1664 N N . GLU B 1 91 ? -2.639 -16.188 6.816 1 90.38 91 GLU B N 1
ATOM 1665 C CA . GLU B 1 91 ? -3.217 -17.312 6.082 1 90.38 91 GLU B CA 1
ATOM 1666 C C . GLU B 1 91 ? -2.146 -18.328 5.691 1 90.38 91 GLU B C 1
ATOM 1668 O O . GLU B 1 91 ? -2.371 -19.531 5.77 1 90.38 91 GLU B O 1
ATOM 1673 N N . VAL B 1 92 ? -1.006 -17.906 5.281 1 90.19 92 VAL B N 1
ATOM 1674 C CA . VAL B 1 92 ? 0.11 -18.766 4.906 1 90.19 92 VAL B CA 1
ATOM 1675 C C . VAL B 1 92 ? 0.577 -19.562 6.117 1 90.19 92 VAL B C 1
ATOM 1677 O O . VAL B 1 92 ? 0.835 -20.766 6.012 1 90.19 92 VAL B O 1
ATOM 1680 N N . GLU B 1 93 ? 0.657 -18.906 7.215 1 91.12 93 GLU B N 1
ATOM 1681 C CA . GLU B 1 93 ? 1.077 -19.562 8.453 1 91.12 93 GLU B CA 1
ATOM 1682 C C . GLU B 1 93 ? 0.081 -20.641 8.875 1 91.12 93 GLU B C 1
ATOM 1684 O O . GLU B 1 93 ? 0.478 -21.734 9.289 1 91.12 93 GLU B O 1
ATOM 1689 N N . GLU B 1 94 ? -1.159 -20.328 8.75 1 90.38 94 GLU B N 1
ATOM 1690 C CA . GLU B 1 94 ? -2.209 -21.281 9.094 1 90.38 94 GLU B CA 1
ATOM 1691 C C . GLU B 1 94 ? -2.164 -22.5 8.18 1 90.38 94 GLU B C 1
ATOM 1693 O O . GLU B 1 94 ? -2.363 -23.625 8.633 1 90.38 94 GLU B O 1
ATOM 1698 N N . GLN B 1 95 ? -1.967 -22.297 6.945 1 85.12 95 GLN B N 1
ATOM 1699 C CA . GLN B 1 95 ? -1.865 -23.391 5.988 1 85.12 95 GLN B CA 1
ATOM 1700 C C . GLN B 1 95 ? -0.65 -24.266 6.281 1 85.12 95 GLN B C 1
ATOM 1702 O O . GLN B 1 95 ? -0.723 -25.5 6.176 1 85.12 95 GLN B O 1
ATOM 1707 N N . GLN B 1 96 ? 0.416 -23.656 6.668 1 85.69 96 GLN B N 1
ATOM 1708 C CA . GLN B 1 96 ? 1.628 -24.406 6.996 1 85.69 96 GLN B CA 1
ATOM 1709 C C . GLN B 1 96 ? 1.437 -25.234 8.266 1 85.69 96 GLN B C 1
ATOM 1711 O O . GLN B 1 96 ? 1.882 -26.375 8.336 1 85.69 96 GLN B O 1
ATOM 1716 N N . GLU B 1 97 ? 0.792 -24.641 9.203 1 87.88 97 GLU B N 1
ATOM 1717 C CA . GLU B 1 97 ? 0.504 -25.359 10.445 1 87.88 97 GLU B CA 1
ATOM 1718 C C . GLU B 1 97 ? -0.398 -26.562 10.188 1 87.88 97 GLU B C 1
ATOM 1720 O O . GLU B 1 97 ? -0.201 -27.625 10.781 1 87.88 97 GLU B O 1
ATOM 1725 N N . LEU B 1 98 ? -1.361 -26.391 9.43 1 85.31 98 LEU B N 1
ATOM 1726 C CA . LEU B 1 98 ? -2.256 -27.484 9.055 1 85.31 98 LEU B CA 1
ATOM 1727 C C . LEU B 1 98 ? -1.491 -28.594 8.344 1 85.31 98 LEU B C 1
ATOM 1729 O O . LEU B 1 98 ? -1.705 -29.781 8.617 1 85.31 98 LEU B O 1
ATOM 1733 N N . ARG B 1 99 ? -0.591 -28.266 7.488 1 84.44 99 ARG B N 1
ATOM 1734 C CA . ARG B 1 99 ? 0.212 -29.234 6.75 1 84.44 99 ARG B CA 1
ATOM 1735 C C . ARG B 1 99 ? 1.156 -29.984 7.688 1 84.44 99 ARG B C 1
ATOM 1737 O O . ARG B 1 99 ? 1.346 -31.203 7.543 1 84.44 99 ARG B O 1
ATOM 1744 N N . ASP B 1 100 ? 1.688 -29.266 8.594 1 87.81 100 ASP B N 1
ATOM 1745 C CA . ASP B 1 100 ? 2.594 -29.859 9.562 1 87.81 100 ASP B CA 1
ATOM 1746 C C . ASP B 1 100 ? 1.841 -30.797 10.508 1 87.81 100 ASP B C 1
ATOM 1748 O O . ASP B 1 100 ? 2.367 -31.844 10.906 1 87.81 100 ASP B O 1
ATOM 1752 N N . SER B 1 101 ? 0.697 -30.422 10.812 1 89.44 101 SER B N 1
ATOM 1753 C CA . SER B 1 101 ? -0.122 -31.266 11.68 1 89.44 101 SER B CA 1
ATOM 1754 C C . SER B 1 101 ? -0.543 -32.562 10.969 1 89.44 101 SER B C 1
ATOM 1756 O O . SER B 1 101 ? -0.591 -33.625 11.586 1 89.44 101 SER B O 1
ATOM 1758 N N . GLU B 1 102 ? -0.867 -32.438 9.75 1 86.75 102 GLU B N 1
ATOM 1759 C CA . GLU B 1 102 ? -1.24 -33.594 8.961 1 86.75 102 GLU B CA 1
ATOM 1760 C C . GLU B 1 102 ? -0.053 -34.531 8.766 1 86.75 102 GLU B C 1
ATOM 1762 O O . GLU B 1 102 ? -0.224 -35.75 8.688 1 86.75 102 GLU B O 1
ATOM 1767 N N . ARG B 1 103 ? 1.117 -34.062 8.695 1 83.56 103 ARG B N 1
ATOM 1768 C CA . ARG B 1 103 ? 2.318 -34.875 8.516 1 83.56 103 ARG B CA 1
ATOM 1769 C C . ARG B 1 103 ? 2.68 -35.594 9.805 1 83.56 103 ARG B C 1
ATOM 1771 O O . ARG B 1 103 ? 3.254 -36.688 9.766 1 83.56 103 ARG B O 1
ATOM 1778 N N . LYS B 1 104 ? 2.336 -35.062 10.883 1 86.75 104 LYS B N 1
ATOM 1779 C CA . LYS B 1 104 ? 2.629 -35.656 12.18 1 86.75 104 LYS B CA 1
ATOM 1780 C C . LYS B 1 104 ? 1.59 -36.719 12.539 1 86.75 104 LYS B C 1
ATOM 1782 O O . LYS B 1 104 ? 1.871 -37.625 13.32 1 86.75 104 LYS B O 1
ATOM 1787 N N . SER B 1 105 ? 0.493 -36.688 11.914 1 73.19 105 SER B N 1
ATOM 1788 C CA . SER B 1 105 ? -0.489 -37.719 12.195 1 73.19 105 SER B CA 1
ATOM 1789 C C . SER B 1 105 ? -0.281 -38.938 11.297 1 73.19 105 SER B C 1
ATOM 1791 O O . SER B 1 105 ? -0.459 -40.094 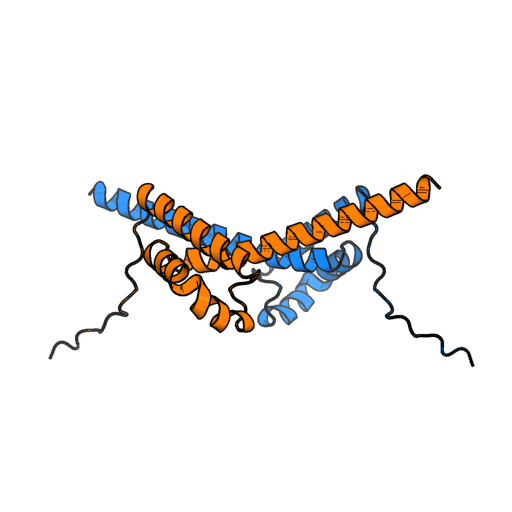11.742 1 73.19 105 SER B O 1
#

Sequence (210 aa):
MTWNIIGKKEKKEPPNTRNARRLCWDSRDEYFKCLDSINVINPLDPKNSKKIQTSCKEQSNQFDQNCATSWIKYFKEKRFVDYKRERMLKEVEEQQELRDSERKSMTWNIIGKKEKKEPPNTRNARRLCWDSRDEYFKCLDSINVINPLDPKNSKKIQTSCKEQSNQFDQNCATSWIKYFKEKRFVDYKRERMLKEVEEQQELRDSERKS

InterPro d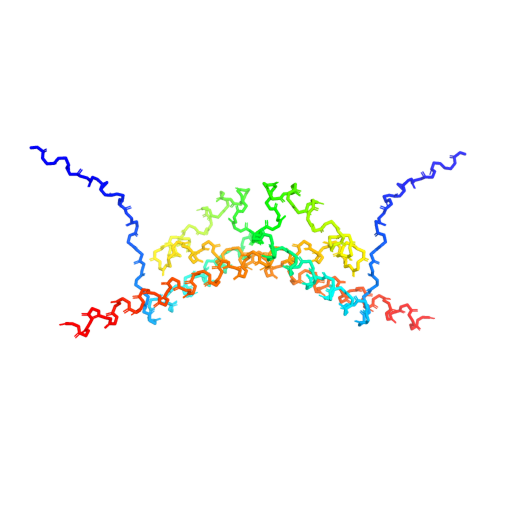omains:
  IPR036549 Cytochrome c oxidase subunit 6B/Cytochrome c oxidase assembly factor 6-like superfamily [G3DSA:1.10.10.140] (8-88)
  IPR036549 Cytochrome c oxidase subunit 6B/Cytochrome c oxidase assembly factor 6-like superfamily [SSF47694] (17-79)
  IPR048280 Cytochrome oxidase c subunit VIb-like [PF02297] (15-90)
  IPR048281 Cytochrome c oxidase assembly factor 6, fungal [PTHR47677] (13-102)

pLDDT: mean 89.59, std 16.97, range [33.5, 98.94]

Foldseek 3Di:
DPPPPPPPPPPPFDDPDPVLVVQLVVLLVLLVVQCVVVVHQQCVDPVCVVVCCVRVVPSVVSNPVRHDPVVVVVSRVVSNVVVVVVVVVVVVVVVVVVVVVVVVD/DPPPPPPPPPPPFDDPDPVLVVQLVVLLVLLVVQCVVVVHQQCVDPVCVVVCCVRVVPSVVSNPVRHDPVVVVVSRVVSNVVVVVVVVVVVVVVVVVVVVVVVVD